Protein AF-A0A381VLY5-F1 (afdb_monomer)

Structure (mmCIF, N/CA/C/O backbone):
data_AF-A0A381VLY5-F1
#
_entry.id   AF-A0A381VLY5-F1
#
loop_
_atom_site.group_PDB
_atom_site.id
_atom_site.type_symbol
_atom_site.label_atom_id
_atom_site.label_alt_id
_atom_site.label_comp_id
_atom_site.label_asym_id
_atom_site.label_entity_id
_atom_site.label_seq_id
_atom_site.pdbx_PDB_ins_code
_atom_site.Cartn_x
_atom_site.Cartn_y
_atom_site.Cartn_z
_atom_site.occupancy
_atom_site.B_iso_or_equiv
_atom_site.auth_seq_id
_atom_site.auth_comp_id
_atom_site.auth_asym_id
_atom_site.auth_atom_id
_atom_site.pdbx_PDB_model_num
ATOM 1 N N . MET A 1 1 ? -6.433 20.168 -4.156 1.00 49.78 1 MET A N 1
ATOM 2 C CA . MET A 1 1 ? -6.488 18.698 -4.022 1.00 49.78 1 MET A CA 1
ATOM 3 C C . MET A 1 1 ? -5.086 18.242 -3.681 1.00 49.78 1 MET A C 1
ATOM 5 O O . MET A 1 1 ? -4.163 18.742 -4.312 1.00 49.78 1 MET A O 1
ATOM 9 N N . ALA A 1 2 ? -4.929 17.403 -2.660 1.00 65.94 2 ALA A N 1
ATOM 10 C CA . ALA A 1 2 ? -3.648 16.773 -2.351 1.00 65.94 2 ALA A CA 1
ATOM 11 C C . ALA A 1 2 ? -3.183 15.966 -3.577 1.00 65.94 2 ALA A C 1
ATOM 13 O O . ALA A 1 2 ? -4.006 15.285 -4.190 1.00 65.94 2 ALA A O 1
ATOM 14 N N . GLY A 1 3 ? -1.915 16.093 -3.974 1.00 87.88 3 GLY A N 1
ATOM 15 C CA . GLY A 1 3 ? -1.361 15.316 -5.093 1.00 87.88 3 GLY A CA 1
ATOM 16 C C . GLY A 1 3 ? -1.284 13.825 -4.755 1.00 87.88 3 GLY A C 1
ATOM 17 O O . GLY A 1 3 ? -1.332 13.451 -3.576 1.00 87.88 3 GLY A O 1
ATOM 18 N N . ASP A 1 4 ? -1.108 12.962 -5.760 1.00 92.81 4 ASP A N 1
ATOM 19 C CA . ASP A 1 4 ? -1.046 11.506 -5.543 1.00 92.81 4 ASP A CA 1
ATOM 20 C C . ASP A 1 4 ? 0.037 11.129 -4.522 1.00 92.81 4 ASP A C 1
ATOM 22 O O . ASP A 1 4 ? -0.141 10.197 -3.738 1.00 92.81 4 ASP A O 1
ATOM 26 N N . ARG A 1 5 ? 1.142 11.887 -4.463 1.00 90.50 5 ARG A N 1
ATOM 27 C CA . ARG A 1 5 ? 2.199 11.672 -3.463 1.00 90.50 5 ARG A CA 1
ATOM 28 C C . ARG A 1 5 ? 1.679 11.758 -2.029 1.00 90.50 5 ARG A C 1
ATOM 30 O O . ARG A 1 5 ? 2.038 10.913 -1.215 1.00 90.50 5 ARG A O 1
ATOM 37 N N . GLU A 1 6 ? 0.865 12.757 -1.710 1.00 89.69 6 GLU A N 1
ATOM 38 C CA . GLU A 1 6 ? 0.286 12.904 -0.371 1.00 89.69 6 GLU A CA 1
ATOM 39 C C . GLU A 1 6 ? -0.756 11.817 -0.108 1.00 89.69 6 GLU A C 1
ATOM 41 O O . GLU A 1 6 ? -0.765 11.220 0.967 1.00 89.69 6 GLU A O 1
ATOM 46 N N . ALA A 1 7 ? -1.571 11.488 -1.113 1.00 90.38 7 ALA A N 1
ATOM 47 C CA . ALA A 1 7 ? -2.574 10.436 -1.007 1.00 90.38 7 ALA A CA 1
ATOM 48 C C . ALA A 1 7 ? -1.958 9.033 -0.831 1.00 90.38 7 ALA A C 1
ATOM 50 O O . ALA A 1 7 ? -2.549 8.175 -0.172 1.00 90.38 7 ALA A O 1
ATOM 51 N N . MET A 1 8 ? -0.763 8.775 -1.371 1.00 92.50 8 MET A N 1
ATOM 52 C CA . MET A 1 8 ? -0.061 7.497 -1.210 1.00 9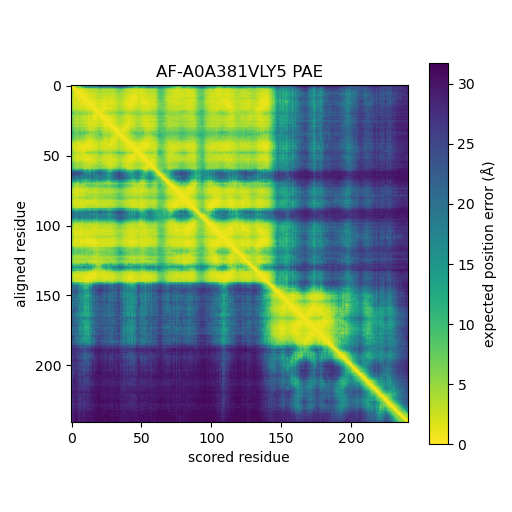2.50 8 MET A CA 1
ATOM 53 C C . MET A 1 8 ? 0.516 7.289 0.195 1.00 92.50 8 MET A C 1
ATOM 55 O O . MET A 1 8 ? 0.728 6.139 0.584 1.00 92.50 8 MET A O 1
ATOM 59 N N . ILE A 1 9 ? 0.752 8.353 0.970 1.00 91.81 9 ILE A N 1
ATOM 60 C CA . ILE A 1 9 ? 1.317 8.238 2.322 1.00 91.81 9 ILE A CA 1
ATOM 61 C C . ILE A 1 9 ? 0.385 7.406 3.209 1.00 91.81 9 ILE A C 1
ATOM 63 O O . ILE A 1 9 ? -0.832 7.599 3.242 1.00 91.81 9 ILE A O 1
ATOM 67 N N . GLY A 1 10 ? 0.974 6.468 3.948 1.00 91.31 10 GLY A N 1
ATOM 68 C CA . GLY A 1 10 ? 0.260 5.609 4.878 1.00 91.31 10 GLY A CA 1
ATOM 69 C C . GLY A 1 10 ? 0.746 4.168 4.858 1.00 91.31 10 GLY A C 1
ATOM 70 O O . GLY A 1 10 ? 1.787 3.829 4.293 1.00 91.31 10 GLY A O 1
ATOM 71 N N . THR A 1 11 ? -0.031 3.314 5.515 1.00 92.44 11 THR A N 1
ATOM 72 C CA . THR A 1 11 ? 0.211 1.874 5.540 1.00 92.44 11 THR A CA 1
ATOM 73 C C . THR A 1 11 ? -0.800 1.182 4.646 1.00 92.44 11 THR A C 1
ATOM 75 O O . THR A 1 11 ? -2.000 1.433 4.729 1.00 92.44 11 THR A O 1
ATOM 78 N N . TRP A 1 12 ? -0.309 0.264 3.831 1.00 94.31 12 TRP A N 1
ATOM 79 C CA . TRP A 1 12 ? -1.099 -0.510 2.897 1.00 94.31 12 TRP A CA 1
ATOM 80 C C . TRP A 1 12 ? -0.862 -1.992 3.142 1.00 94.31 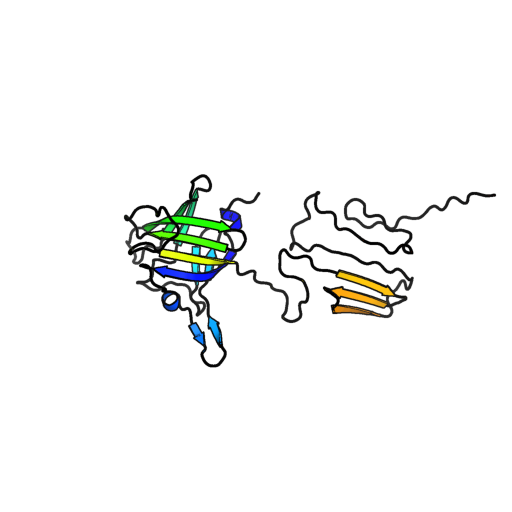12 TRP A C 1
ATOM 82 O O . TRP A 1 12 ? 0.267 -2.417 3.351 1.00 94.31 12 TRP A O 1
ATOM 92 N N . LYS A 1 13 ? -1.916 -2.793 3.120 1.00 94.06 13 LYS A N 1
ATOM 93 C CA . LYS A 1 13 ? -1.857 -4.248 3.069 1.00 94.06 13 LYS A CA 1
ATOM 94 C C . LYS A 1 13 ? -1.489 -4.627 1.645 1.00 94.06 13 LYS A C 1
ATOM 96 O O . LYS A 1 13 ? -2.187 -4.231 0.719 1.00 94.06 13 LYS A O 1
ATOM 101 N N . ILE A 1 14 ? -0.432 -5.406 1.461 1.00 94.62 14 ILE A N 1
ATOM 102 C CA . ILE A 1 14 ? -0.158 -6.010 0.157 1.00 94.62 14 ILE A CA 1
ATOM 103 C C . ILE A 1 14 ? -1.115 -7.196 0.043 1.00 94.62 14 ILE A C 1
ATOM 105 O O . ILE A 1 14 ? -0.982 -8.177 0.775 1.00 94.62 14 ILE A O 1
ATOM 109 N N . ALA A 1 15 ? -2.140 -7.046 -0.790 1.00 93.94 15 ALA A N 1
ATOM 110 C CA . ALA A 1 15 ? -3.170 -8.054 -1.005 1.00 93.94 15 ALA A CA 1
ATOM 111 C C . ALA A 1 15 ? -2.717 -9.092 -2.037 1.00 93.94 15 ALA A C 1
ATOM 113 O O . ALA A 1 15 ? -3.041 -10.268 -1.902 1.00 93.94 15 ALA A O 1
ATOM 114 N N . GLU A 1 16 ? -1.921 -8.659 -3.015 1.00 94.06 16 GLU A N 1
ATOM 115 C CA . GLU A 1 16 ? -1.388 -9.519 -4.063 1.00 94.06 16 GLU A CA 1
ATOM 116 C C . GLU A 1 16 ? 0.029 -9.095 -4.443 1.00 94.06 16 GLU A C 1
ATOM 118 O O . GLU A 1 16 ? 0.344 -7.902 -4.529 1.00 94.06 16 GLU A O 1
ATOM 123 N N . PHE A 1 17 ? 0.878 -10.088 -4.687 1.00 92.44 17 PHE A N 1
ATOM 124 C CA . PHE A 1 17 ? 2.219 -9.891 -5.206 1.00 92.44 17 PHE A CA 1
ATOM 125 C C . PHE A 1 17 ? 2.540 -10.989 -6.213 1.00 92.44 17 PHE A C 1
ATOM 127 O O . PHE A 1 17 ? 2.610 -12.168 -5.853 1.00 92.44 17 PHE A O 1
ATOM 134 N N . GLN A 1 18 ? 2.755 -10.583 -7.460 1.00 91.19 18 GLN A N 1
ATOM 135 C CA . GLN A 1 18 ? 3.184 -11.456 -8.540 1.00 91.19 18 GLN A CA 1
ATOM 136 C C . GLN A 1 18 ? 4.590 -11.080 -9.000 1.00 91.19 18 GLN A C 1
ATOM 138 O O . GLN A 1 18 ? 4.914 -9.902 -9.149 1.00 91.19 18 GLN A O 1
ATOM 143 N N . ASP A 1 19 ? 5.398 -12.096 -9.263 1.00 85.94 19 ASP A N 1
ATOM 144 C CA . ASP A 1 19 ? 6.720 -11.976 -9.874 1.00 85.94 19 ASP A CA 1
ATOM 145 C C . ASP A 1 19 ? 6.866 -13.108 -10.888 1.00 85.94 19 ASP A C 1
ATOM 147 O O . ASP A 1 19 ? 6.628 -14.278 -10.553 1.00 85.94 19 ASP A O 1
ATOM 151 N N . ASP A 1 20 ? 7.222 -12.744 -12.122 1.00 83.12 20 ASP A N 1
ATOM 152 C CA . ASP A 1 20 ? 7.304 -13.666 -13.258 1.00 83.12 20 ASP A CA 1
ATOM 153 C C . ASP A 1 20 ? 5.972 -14.421 -13.489 1.00 83.12 20 ASP A C 1
ATOM 155 O O . ASP A 1 20 ? 5.914 -15.646 -13.605 1.00 83.12 20 ASP A O 1
ATOM 159 N N . GLY A 1 21 ? 4.853 -13.686 -13.449 1.00 83.88 21 GLY A N 1
ATOM 160 C CA . GLY A 1 21 ? 3.496 -14.209 -13.653 1.00 83.88 21 GLY A CA 1
ATOM 161 C C . GLY A 1 21 ? 3.002 -15.167 -12.563 1.00 83.88 21 GLY A C 1
ATOM 162 O O . GLY A 1 21 ? 1.970 -15.814 -12.733 1.00 83.88 21 GLY A O 1
ATOM 163 N N . ARG A 1 22 ? 3.736 -15.313 -11.453 1.00 87.94 22 ARG A N 1
ATOM 164 C CA . ARG A 1 22 ? 3.416 -16.259 -10.373 1.00 87.94 22 ARG A CA 1
ATOM 165 C C . ARG A 1 22 ? 3.149 -15.524 -9.075 1.00 87.94 22 ARG A C 1
ATOM 167 O O . ARG A 1 22 ? 3.905 -14.626 -8.716 1.00 87.94 22 ARG A O 1
ATOM 174 N N . ASP A 1 23 ? 2.152 -15.982 -8.321 1.00 90.88 23 ASP A N 1
ATOM 175 C CA . ASP A 1 23 ? 1.945 -15.542 -6.939 1.00 90.88 23 ASP A CA 1
ATOM 176 C C . ASP A 1 23 ? 3.205 -15.819 -6.104 1.00 90.88 23 ASP A C 1
ATOM 178 O O . ASP A 1 23 ? 3.706 -16.949 -6.031 1.00 90.88 23 ASP A O 1
ATOM 182 N N . ARG A 1 24 ? 3.723 -14.763 -5.472 1.00 90.88 24 ARG A N 1
ATOM 183 C CA . ARG A 1 24 ? 4.879 -14.798 -4.574 1.00 90.88 24 ARG A CA 1
ATOM 184 C C . ARG A 1 24 ? 4.579 -14.203 -3.201 1.00 90.88 24 ARG A C 1
ATOM 186 O O . ARG A 1 24 ? 5.517 -13.834 -2.490 1.00 90.88 24 ARG A O 1
ATOM 193 N N . MET A 1 25 ? 3.321 -14.155 -2.767 1.00 90.81 25 MET A N 1
ATOM 194 C CA . MET A 1 25 ? 2.935 -13.591 -1.466 1.00 90.81 25 MET A CA 1
ATOM 195 C C . MET A 1 25 ? 3.695 -14.224 -0.291 1.00 90.81 25 MET A C 1
ATOM 197 O O . MET A 1 25 ? 4.094 -13.545 0.662 1.00 90.81 25 MET A O 1
ATOM 201 N N . SER A 1 26 ? 3.986 -15.524 -0.378 1.00 88.56 26 SER A N 1
ATOM 202 C CA . SER A 1 26 ? 4.771 -16.250 0.626 1.00 88.56 26 SER A CA 1
ATOM 203 C C . SER A 1 26 ? 6.207 -15.726 0.790 1.00 88.56 26 SER A C 1
ATOM 205 O O . SER A 1 26 ? 6.747 -15.792 1.898 1.00 88.56 26 SER A O 1
ATOM 207 N N . ARG A 1 27 ? 6.822 -15.140 -0.253 1.00 85.62 27 ARG A N 1
ATOM 208 C CA . ARG A 1 27 ? 8.161 -14.521 -0.162 1.00 85.62 27 ARG A CA 1
ATOM 209 C C . ARG A 1 27 ? 8.152 -13.334 0.796 1.00 85.62 27 ARG A C 1
ATOM 211 O O . ARG A 1 27 ? 9.015 -13.240 1.670 1.00 85.62 27 ARG A O 1
ATOM 218 N N . LEU A 1 28 ? 7.095 -12.528 0.723 1.00 86.31 28 LEU A N 1
ATOM 219 C CA . LEU A 1 28 ? 6.847 -11.397 1.618 1.00 86.31 28 LEU A CA 1
ATOM 220 C C . LEU A 1 28 ? 6.353 -11.835 3.010 1.00 86.31 28 LEU A C 1
ATOM 222 O O . LEU A 1 28 ? 6.036 -11.017 3.867 1.00 86.31 28 LEU A O 1
ATOM 226 N N . GLY A 1 29 ? 6.322 -13.138 3.291 1.00 87.56 29 GLY A N 1
ATOM 227 C CA . GLY A 1 29 ? 5.950 -13.661 4.599 1.00 87.56 29 GLY A CA 1
ATOM 228 C C . GLY A 1 29 ? 4.446 -13.708 4.843 1.00 87.56 29 GLY A C 1
ATOM 229 O O . GLY A 1 29 ? 4.054 -13.803 6.004 1.00 87.56 29 GLY A O 1
ATOM 230 N N . PHE A 1 30 ? 3.616 -13.679 3.793 1.00 91.56 30 PHE A N 1
ATOM 231 C CA . PHE A 1 30 ? 2.201 -14.014 3.937 1.00 91.56 30 PHE A CA 1
ATOM 232 C C . PHE A 1 30 ? 2.042 -15.423 4.513 1.00 91.56 30 PHE A C 1
ATOM 234 O O . PHE A 1 30 ? 2.660 -16.379 4.029 1.00 91.56 30 PHE A O 1
ATOM 241 N N . ARG A 1 31 ? 1.220 -15.554 5.555 1.00 89.69 31 ARG A N 1
ATOM 242 C CA . ARG A 1 31 ? 0.888 -16.839 6.180 1.00 89.69 31 ARG A CA 1
ATOM 243 C C . ARG A 1 31 ? -0.560 -16.839 6.641 1.00 89.69 31 ARG A C 1
ATOM 245 O O . ARG A 1 31 ? -1.031 -15.844 7.181 1.00 89.69 31 ARG A O 1
ATOM 252 N N . LYS A 1 32 ? -1.218 -17.987 6.502 1.00 90.25 32 LYS A N 1
ATOM 253 C CA . LYS A 1 32 ? -2.527 -18.271 7.090 1.00 90.25 32 LYS A CA 1
ATOM 254 C C . LYS A 1 32 ? -2.374 -19.387 8.110 1.00 90.25 32 LYS A C 1
ATOM 256 O O . LYS A 1 32 ? -1.930 -20.485 7.770 1.00 90.25 32 LYS A O 1
ATOM 261 N N . ASP A 1 33 ? -2.694 -19.098 9.362 1.00 87.62 33 ASP A N 1
ATOM 262 C CA . ASP A 1 33 ? -2.684 -20.097 10.419 1.00 87.62 33 ASP A CA 1
ATOM 263 C C . ASP A 1 33 ? -3.820 -21.102 10.186 1.00 87.62 33 ASP A C 1
ATOM 265 O O . ASP A 1 33 ? -4.990 -20.736 10.085 1.00 87.62 33 ASP A O 1
ATOM 269 N N . LYS A 1 34 ? -3.473 -22.388 10.081 1.00 88.69 34 LYS A N 1
ATOM 270 C CA . LYS A 1 34 ? -4.433 -23.445 9.726 1.00 88.69 34 LYS A CA 1
ATOM 271 C C . LYS A 1 34 ? -5.464 -23.727 10.820 1.00 88.69 34 LYS A C 1
ATOM 273 O O . LYS A 1 34 ? -6.516 -24.270 10.508 1.00 88.69 34 LYS A O 1
ATOM 278 N N . LYS A 1 35 ? -5.157 -23.420 12.085 1.00 86.94 35 LYS A N 1
ATOM 279 C CA . LYS A 1 35 ? -6.021 -23.740 13.232 1.00 86.94 35 LYS A CA 1
ATOM 280 C C . LYS A 1 35 ? -6.988 -22.604 13.543 1.00 86.94 35 LYS A C 1
ATOM 282 O O . LYS A 1 35 ? -8.149 -22.843 13.834 1.00 86.94 35 LYS A O 1
ATOM 287 N N . THR A 1 36 ? -6.491 -21.376 13.496 1.00 89.19 36 THR A N 1
ATOM 288 C CA . THR A 1 36 ? -7.225 -20.162 13.875 1.00 89.19 36 THR A CA 1
ATOM 289 C C . THR A 1 36 ? -7.797 -19.419 12.673 1.00 89.19 36 THR A C 1
ATOM 291 O O . THR A 1 36 ? -8.612 -18.520 12.845 1.00 89.19 36 THR A O 1
ATOM 294 N N . GLY A 1 37 ? -7.339 -19.735 11.457 1.00 87.69 37 GLY A N 1
ATOM 295 C CA . GLY A 1 37 ? -7.674 -18.990 10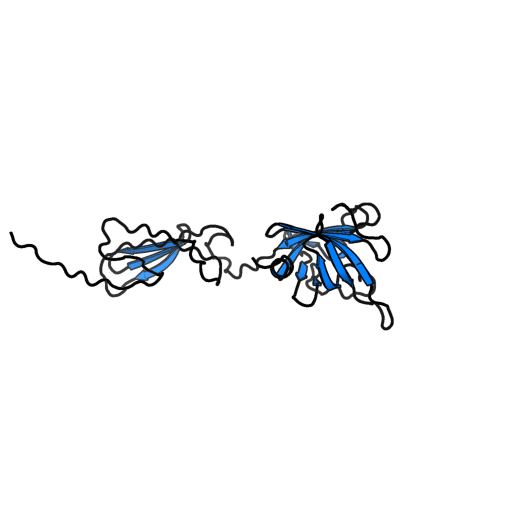.245 1.00 87.69 37 GLY A CA 1
ATOM 296 C C . GLY A 1 37 ? -7.036 -17.601 10.177 1.00 87.69 37 GLY A C 1
ATOM 297 O O . GLY A 1 37 ? -7.251 -16.893 9.196 1.00 87.69 37 GLY A O 1
ATOM 298 N N . LYS A 1 38 ? -6.248 -17.204 11.187 1.00 84.94 38 LYS A N 1
ATOM 299 C CA . LYS A 1 38 ? -5.638 -15.877 11.274 1.00 84.94 38 LYS A CA 1
ATOM 300 C C . LYS A 1 38 ? -4.604 -15.688 10.170 1.00 84.94 38 LYS A C 1
ATOM 302 O O . LYS A 1 38 ? -3.706 -16.511 9.994 1.00 84.94 38 LYS A O 1
ATOM 307 N N . GLU A 1 39 ? -4.710 -14.572 9.463 1.00 88.50 39 GLU A N 1
ATOM 308 C CA . GLU A 1 39 ? -3.807 -14.217 8.374 1.00 88.50 39 GLU A CA 1
ATOM 309 C C . GLU A 1 39 ? -2.802 -13.148 8.813 1.00 88.50 39 GLU A C 1
ATOM 311 O O . GLU A 1 39 ? -3.130 -12.170 9.488 1.00 88.50 39 GLU A O 1
ATOM 316 N N . SER A 1 40 ? -1.554 -13.356 8.412 1.00 89.00 40 SER A N 1
ATOM 317 C CA . SER A 1 40 ? -0.425 -12.455 8.598 1.00 89.00 40 SER A CA 1
ATOM 318 C C . SER A 1 40 ? -0.064 -11.873 7.242 1.00 89.00 40 SER A C 1
ATOM 320 O O . SER A 1 40 ? 0.566 -12.549 6.430 1.00 89.00 40 SER A O 1
ATOM 322 N N . PHE A 1 41 ? -0.476 -10.632 6.988 1.00 91.38 41 PHE A N 1
ATOM 323 C CA . PHE A 1 41 ? -0.246 -9.962 5.710 1.00 91.38 41 PHE A CA 1
ATOM 324 C C . PHE A 1 41 ? 1.020 -9.106 5.714 1.00 91.38 41 PHE A C 1
ATOM 326 O O . PHE A 1 41 ? 1.259 -8.384 6.689 1.00 91.38 41 PHE A O 1
ATOM 333 N N . PRO A 1 42 ? 1.795 -9.119 4.617 1.00 92.44 42 PRO A N 1
ATOM 334 C CA . PRO A 1 42 ? 2.802 -8.102 4.384 1.00 92.44 42 PRO A CA 1
ATOM 335 C C . PRO A 1 42 ? 2.160 -6.730 4.154 1.00 92.44 42 PRO A C 1
ATOM 337 O O . PRO A 1 42 ? 1.010 -6.615 3.720 1.00 92.44 42 PRO A O 1
ATOM 340 N N . LYS A 1 43 ? 2.911 -5.675 4.462 1.00 93.06 43 LYS A N 1
ATOM 341 C CA . LYS A 1 43 ? 2.460 -4.288 4.374 1.00 93.06 43 LYS A CA 1
ATOM 342 C C . LYS A 1 43 ? 3.468 -3.437 3.620 1.00 93.06 43 LYS A C 1
ATOM 344 O O . LYS A 1 43 ? 4.663 -3.564 3.856 1.00 93.06 43 LYS A O 1
ATOM 349 N N . LEU A 1 44 ? 2.978 -2.531 2.787 1.00 92.62 44 LEU A N 1
ATOM 350 C CA . LEU A 1 44 ? 3.744 -1.453 2.180 1.00 92.62 44 LEU A CA 1
ATOM 351 C C . LEU A 1 44 ? 3.545 -0.187 3.022 1.00 92.62 44 LEU A C 1
ATOM 353 O O . LEU A 1 44 ? 2.420 0.268 3.217 1.00 92.62 44 LEU A O 1
ATOM 357 N N . ILE A 1 45 ? 4.626 0.371 3.549 1.00 90.88 45 ILE A N 1
ATOM 358 C CA . ILE A 1 45 ? 4.631 1.627 4.296 1.00 90.88 45 ILE A CA 1
ATOM 359 C C . ILE A 1 45 ? 5.226 2.692 3.394 1.00 90.88 45 ILE A C 1
ATOM 361 O O . ILE A 1 45 ? 6.387 2.594 3.010 1.00 90.88 45 ILE A O 1
ATOM 365 N N . ILE A 1 46 ? 4.435 3.713 3.087 1.00 91.12 46 ILE A N 1
ATOM 366 C CA . ILE A 1 46 ? 4.853 4.854 2.278 1.00 91.12 46 ILE A CA 1
ATOM 367 C C . ILE A 1 46 ? 4.909 6.068 3.198 1.00 91.12 46 ILE A C 1
ATOM 369 O O . ILE A 1 46 ? 3.887 6.493 3.742 1.00 91.12 46 ILE A O 1
ATOM 373 N N . SER A 1 47 ? 6.104 6.619 3.383 1.00 88.75 47 SER A N 1
ATOM 374 C CA . SER A 1 47 ? 6.324 7.886 4.075 1.00 88.75 47 SER A CA 1
ATOM 375 C C . SER A 1 47 ? 6.667 8.990 3.071 1.00 88.75 47 SER A C 1
ATOM 377 O O . SER A 1 47 ? 6.693 8.776 1.855 1.00 88.75 47 SER A O 1
ATOM 379 N N . LYS A 1 48 ? 6.921 10.206 3.570 1.00 84.75 48 LYS A N 1
ATOM 380 C CA . LYS A 1 48 ? 7.419 11.293 2.719 1.00 84.75 48 LYS A CA 1
ATOM 381 C C . LYS A 1 48 ? 8.774 10.954 2.112 1.00 84.75 48 LYS A C 1
ATOM 383 O O . LYS A 1 48 ? 9.006 11.317 0.963 1.00 84.75 48 LYS A O 1
ATOM 388 N N . ASP A 1 49 ? 9.607 10.223 2.839 1.00 78.62 49 ASP A N 1
ATOM 389 C CA . ASP A 1 49 ? 11.003 10.023 2.468 1.00 78.62 49 ASP A CA 1
ATOM 390 C C . ASP A 1 49 ? 11.258 8.636 1.879 1.00 78.62 49 ASP A C 1
ATOM 392 O O . ASP A 1 49 ? 12.093 8.517 0.993 1.00 78.62 49 ASP A O 1
ATOM 396 N N . GLU A 1 50 ? 10.504 7.612 2.291 1.00 84.25 50 GLU A N 1
ATOM 397 C CA . GLU A 1 50 ? 10.849 6.204 2.073 1.00 84.25 50 GLU A CA 1
ATOM 398 C C . GLU A 1 50 ? 9.624 5.328 1.761 1.00 84.25 50 GLU A C 1
ATOM 400 O O . GLU A 1 50 ? 8.506 5.607 2.202 1.00 84.25 50 GLU A O 1
ATOM 405 N N . ILE A 1 51 ? 9.844 4.224 1.039 1.00 87.88 51 ILE A N 1
ATOM 406 C CA . ILE A 1 51 ? 8.870 3.146 0.857 1.00 87.88 51 ILE A CA 1
ATOM 407 C C . ILE A 1 51 ? 9.453 1.831 1.383 1.00 87.88 51 ILE A C 1
ATOM 409 O O . ILE A 1 51 ? 10.410 1.287 0.835 1.00 87.88 51 ILE A O 1
ATOM 413 N N . GLN A 1 52 ? 8.836 1.269 2.417 1.00 85.94 52 GLN A N 1
ATOM 414 C CA . GLN A 1 52 ? 9.275 0.027 3.053 1.00 85.94 52 GLN A CA 1
ATOM 415 C C . GLN A 1 52 ? 8.242 -1.078 2.887 1.00 85.94 52 GLN A C 1
ATOM 417 O O . GLN A 1 52 ? 7.043 -0.826 2.961 1.00 85.94 52 GLN A O 1
ATOM 422 N N . VAL A 1 53 ? 8.704 -2.323 2.789 1.00 87.50 53 VAL A N 1
ATOM 423 C CA . VAL A 1 53 ? 7.844 -3.490 2.992 1.00 87.50 53 VAL A CA 1
ATOM 424 C C . VAL A 1 53 ? 8.111 -4.101 4.364 1.00 87.50 53 VAL A C 1
ATOM 426 O O . VAL A 1 53 ? 9.242 -4.451 4.711 1.00 87.50 53 VAL A O 1
ATOM 429 N N . LEU A 1 54 ? 7.047 -4.226 5.155 1.00 88.31 54 LEU A N 1
ATOM 430 C CA . LEU A 1 54 ? 6.999 -5.101 6.317 1.00 88.31 54 LEU A CA 1
ATOM 431 C C . LEU A 1 54 ? 6.463 -6.456 5.888 1.00 88.31 54 LEU A C 1
ATOM 433 O O . LEU A 1 54 ? 5.443 -6.552 5.208 1.00 88.31 54 LEU A O 1
ATOM 437 N N . ARG A 1 55 ? 7.118 -7.516 6.333 1.00 87.44 55 ARG A N 1
ATOM 438 C CA . ARG A 1 55 ? 6.642 -8.876 6.114 1.00 87.44 55 ARG A CA 1
ATOM 439 C C . ARG A 1 55 ? 5.408 -9.177 6.958 1.00 87.44 55 ARG A C 1
ATOM 441 O O . ARG A 1 55 ? 5.107 -8.470 7.919 1.00 87.44 55 ARG A O 1
ATOM 448 N N . GLY A 1 56 ? 4.755 -10.304 6.675 1.00 85.50 56 GLY A N 1
ATOM 449 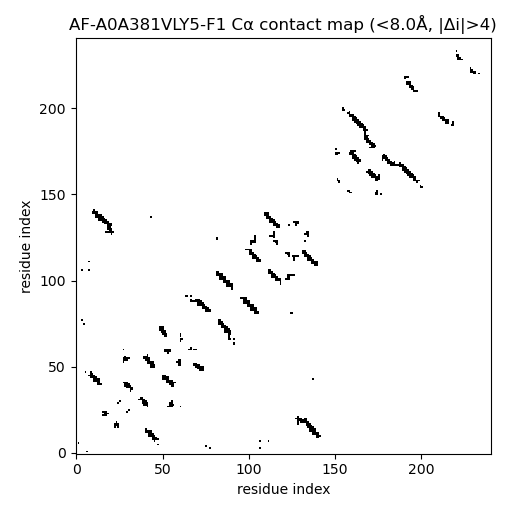C CA . GLY A 1 56 ? 3.654 -10.806 7.509 1.00 85.50 56 GLY A CA 1
ATOM 450 C C . GLY A 1 56 ? 4.025 -11.086 8.976 1.00 85.50 56 GLY A C 1
ATOM 451 O O . GLY A 1 56 ? 3.143 -11.089 9.832 1.00 85.50 56 GLY A O 1
ATOM 452 N N . ASP A 1 57 ? 5.312 -11.268 9.297 1.00 83.06 57 ASP A N 1
ATOM 453 C CA . ASP A 1 57 ? 5.812 -11.394 10.678 1.00 83.06 57 ASP A CA 1
ATOM 454 C C . ASP A 1 57 ? 6.117 -10.039 11.355 1.00 83.06 57 ASP A C 1
ATOM 456 O O . ASP A 1 57 ? 6.588 -10.006 12.492 1.00 83.06 57 ASP A O 1
ATOM 460 N N . GLY A 1 58 ? 5.855 -8.923 10.668 1.00 83.75 58 GLY A N 1
ATOM 461 C CA . GLY A 1 58 ? 6.082 -7.562 11.150 1.00 83.75 58 GLY A CA 1
ATOM 462 C C . GLY A 1 58 ? 7.527 -7.075 11.040 1.00 83.75 58 GLY A C 1
ATOM 463 O O . GLY A 1 58 ? 7.792 -5.908 11.328 1.00 83.75 58 GLY A O 1
ATOM 464 N N . LYS A 1 59 ? 8.472 -7.919 10.608 1.00 83.06 59 LYS A N 1
ATOM 465 C CA . LYS A 1 59 ? 9.861 -7.497 10.407 1.00 83.06 59 LYS A CA 1
ATOM 466 C C . LYS A 1 59 ? 9.991 -6.723 9.101 1.00 83.06 59 LYS A C 1
ATOM 468 O O . LYS A 1 59 ? 9.321 -7.025 8.114 1.00 83.06 59 LYS A O 1
ATOM 473 N N . ARG A 1 60 ? 10.888 -5.733 9.091 1.00 78.94 60 ARG A N 1
ATOM 474 C CA . ARG A 1 60 ? 11.292 -5.057 7.854 1.00 78.94 60 ARG A CA 1
ATOM 475 C C . ARG A 1 60 ? 11.943 -6.062 6.918 1.00 78.94 60 ARG A C 1
ATOM 477 O O . ARG A 1 60 ? 12.717 -6.914 7.363 1.00 78.94 60 ARG A O 1
ATOM 484 N N . GLU A 1 61 ? 11.663 -5.927 5.632 1.00 70.62 61 GLU A N 1
ATOM 485 C CA . GLU A 1 61 ? 12.375 -6.684 4.614 1.00 70.62 61 GLU A CA 1
ATOM 486 C C . GLU A 1 61 ? 13.804 -6.133 4.487 1.00 70.62 61 GLU A C 1
ATOM 488 O O . GLU A 1 61 ? 14.075 -5.209 3.730 1.00 70.62 61 GLU A O 1
ATOM 493 N N . SER A 1 62 ? 14.715 -6.653 5.316 1.00 57.38 62 SER A N 1
ATOM 494 C CA . SER A 1 62 ? 16.122 -6.228 5.399 1.00 57.38 62 SER A CA 1
ATOM 495 C C . SER A 1 62 ? 17.120 -7.323 5.007 1.00 57.38 62 SER A C 1
ATOM 497 O O . SER A 1 62 ? 18.331 -7.127 5.108 1.00 57.38 62 SER A O 1
ATOM 499 N N . LYS A 1 63 ? 16.650 -8.505 4.584 1.00 48.06 63 LYS A N 1
ATOM 500 C CA . LYS A 1 63 ? 17.553 -9.620 4.276 1.00 48.06 63 LYS A CA 1
ATOM 501 C C . LYS A 1 63 ? 18.300 -9.393 2.959 1.00 48.06 63 LYS A C 1
ATOM 503 O O . LYS A 1 63 ? 17.690 -9.194 1.908 1.00 48.06 63 LYS A O 1
ATOM 508 N N . GLN A 1 64 ? 19.626 -9.534 3.025 1.00 45.28 64 GLN A N 1
ATOM 509 C CA . GLN A 1 64 ? 20.499 -9.740 1.867 1.00 45.28 64 GLN A CA 1
ATOM 510 C C . GLN A 1 64 ? 19.902 -10.843 0.974 1.00 45.28 64 GLN A C 1
ATOM 512 O O . GLN A 1 64 ? 19.716 -11.973 1.425 1.00 45.28 64 GLN A O 1
ATOM 517 N N . GLY A 1 65 ? 19.554 -10.492 -0.269 1.00 44.09 65 GLY A N 1
ATOM 518 C CA . GLY A 1 65 ? 18.996 -11.409 -1.274 1.00 44.09 65 GLY A CA 1
ATOM 519 C C . GLY A 1 65 ? 17.532 -11.176 -1.681 1.00 44.09 65 GLY A C 1
ATOM 520 O O . GLY A 1 65 ? 17.088 -11.803 -2.636 1.00 44.09 65 GLY A O 1
ATOM 521 N N . LEU A 1 66 ? 16.790 -10.280 -1.012 1.00 50.50 66 LEU A N 1
ATOM 522 C CA . LEU A 1 66 ? 15.378 -9.956 -1.322 1.00 50.50 66 LEU A CA 1
ATOM 523 C C . LEU A 1 66 ? 15.139 -8.447 -1.561 1.00 50.50 66 LEU A C 1
ATOM 525 O O . LEU A 1 66 ? 14.019 -7.961 -1.441 1.00 50.50 66 LEU A O 1
ATOM 529 N N . SER A 1 67 ? 16.189 -7.705 -1.937 1.00 52.28 67 SER A N 1
ATOM 530 C CA . SER A 1 67 ? 16.266 -6.235 -2.107 1.00 52.28 67 SER A CA 1
ATOM 531 C C . SER A 1 67 ? 15.274 -5.586 -3.091 1.00 52.28 67 SER A C 1
ATOM 533 O O . SER A 1 67 ? 15.396 -4.403 -3.396 1.00 52.28 67 SER A O 1
ATOM 535 N N . ASN A 1 68 ? 14.315 -6.335 -3.627 1.00 57.53 68 ASN A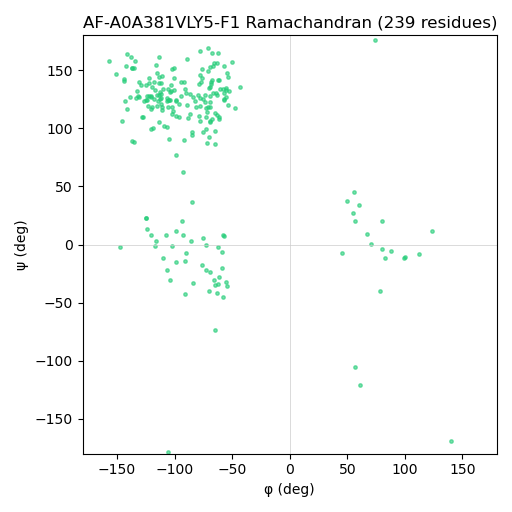 N 1
ATOM 536 C CA . ASN A 1 68 ? 13.445 -5.887 -4.711 1.00 57.53 68 ASN A CA 1
ATOM 537 C C . ASN A 1 68 ? 12.162 -5.211 -4.204 1.00 57.53 68 ASN A C 1
ATOM 539 O O . ASN A 1 68 ? 11.415 -4.679 -5.011 1.00 57.53 68 ASN A O 1
ATOM 543 N N . CYS A 1 69 ? 11.899 -5.229 -2.892 1.00 62.53 69 CYS A N 1
ATOM 544 C CA . CYS A 1 69 ? 10.641 -4.745 -2.310 1.00 62.53 69 CYS A CA 1
ATOM 545 C C . CYS A 1 69 ? 10.824 -3.650 -1.243 1.00 62.53 69 CYS A C 1
ATOM 547 O O . CYS A 1 69 ? 9.893 -3.365 -0.503 1.00 62.53 69 CYS A O 1
ATOM 549 N N . ALA A 1 70 ? 12.003 -3.038 -1.119 1.00 69.50 70 ALA A N 1
ATOM 550 C CA . ALA A 1 70 ? 12.215 -1.891 -0.235 1.00 69.50 70 ALA A CA 1
ATOM 551 C C . ALA A 1 70 ? 12.965 -0.793 -0.993 1.00 69.50 70 ALA A C 1
ATOM 553 O O . ALA A 1 70 ? 13.976 -1.061 -1.650 1.00 69.50 70 ALA A O 1
ATOM 554 N N . TRP A 1 71 ? 12.467 0.440 -0.904 1.00 81.62 71 TRP A N 1
ATOM 555 C CA . TRP A 1 71 ? 12.962 1.567 -1.682 1.00 81.62 71 TRP A CA 1
ATOM 556 C C . TRP A 1 71 ? 13.200 2.783 -0.801 1.00 81.62 71 TRP A C 1
ATOM 558 O O . TRP A 1 71 ? 12.323 3.258 -0.083 1.00 81.62 71 TRP A O 1
ATOM 568 N N . LYS A 1 72 ? 14.408 3.327 -0.912 1.00 77.19 72 LYS A N 1
ATOM 569 C CA . LYS A 1 72 ? 14.861 4.490 -0.159 1.00 77.19 72 LYS A CA 1
ATOM 570 C C . LYS A 1 72 ? 14.076 5.739 -0.515 1.00 77.19 72 LYS A C 1
ATOM 572 O O . LYS A 1 72 ? 13.897 6.578 0.346 1.00 77.19 72 LYS A O 1
ATOM 577 N N . ARG A 1 73 ? 13.667 5.885 -1.778 1.00 84.69 73 ARG A N 1
ATOM 578 C CA . ARG A 1 73 ? 12.943 7.058 -2.278 1.00 84.69 73 ARG A CA 1
ATOM 579 C C . ARG A 1 73 ? 12.140 6.725 -3.525 1.00 84.69 73 ARG A C 1
ATOM 581 O O . ARG A 1 73 ? 12.468 5.782 -4.248 1.00 84.69 73 ARG A O 1
ATOM 588 N N . CYS A 1 74 ? 11.126 7.540 -3.798 1.00 89.56 74 CYS A N 1
ATOM 589 C CA . CYS A 1 74 ? 10.370 7.468 -5.039 1.00 89.56 74 CYS A CA 1
ATOM 590 C C . CYS A 1 74 ? 10.110 8.838 -5.672 1.00 89.56 74 CYS A C 1
ATOM 592 O O . CYS A 1 74 ? 9.985 9.851 -4.971 1.00 89.56 74 CYS A O 1
ATOM 594 N N . THR A 1 75 ? 9.979 8.848 -6.996 1.00 92.25 75 THR A N 1
ATOM 595 C CA . THR A 1 75 ? 9.619 10.025 -7.796 1.00 92.25 75 THR A CA 1
ATOM 596 C C . THR A 1 75 ? 8.400 9.694 -8.647 1.00 92.25 75 THR A C 1
ATOM 598 O O . THR A 1 75 ? 8.418 8.717 -9.388 1.00 92.25 75 THR A O 1
ATOM 601 N N . LEU A 1 76 ? 7.332 10.485 -8.522 1.00 93.69 76 LEU A N 1
ATOM 602 C CA . LEU A 1 76 ? 6.082 10.283 -9.255 1.00 93.69 76 LEU A CA 1
ATOM 603 C C . LEU A 1 76 ? 6.023 11.241 -10.445 1.00 93.69 76 LEU A C 1
ATOM 605 O O . LEU A 1 76 ? 6.415 12.400 -10.335 1.00 93.69 76 LEU A O 1
ATOM 609 N N . ASN A 1 77 ? 5.469 10.760 -11.552 1.00 94.69 77 ASN A N 1
ATOM 610 C CA . ASN A 1 77 ? 5.013 11.580 -12.662 1.00 94.69 77 ASN A CA 1
ATOM 611 C C . ASN A 1 77 ? 3.504 11.355 -12.841 1.00 94.69 77 ASN A C 1
ATOM 613 O O . ASN A 1 77 ? 3.070 10.336 -13.385 1.00 94.69 77 ASN A O 1
ATOM 617 N N . GLU A 1 78 ? 2.721 12.300 -12.321 1.00 95.44 78 GLU A N 1
ATOM 618 C CA . GLU A 1 78 ? 1.252 12.281 -12.332 1.00 95.44 78 GLU A CA 1
ATOM 619 C C . GLU A 1 78 ? 0.660 12.647 -13.702 1.00 95.44 78 GLU A C 1
ATOM 621 O O . GLU A 1 78 ? -0.505 12.347 -13.954 1.00 95.44 78 GLU A O 1
ATOM 626 N N . THR A 1 79 ? 1.443 13.276 -14.587 1.00 94.44 79 THR A N 1
ATOM 627 C CA . THR A 1 79 ? 0.975 13.746 -15.903 1.00 94.44 79 THR A CA 1
ATOM 628 C C . THR A 1 79 ? 1.159 12.711 -17.012 1.00 94.44 79 THR A C 1
ATOM 630 O O . THR A 1 79 ? 0.579 12.848 -18.088 1.00 94.44 79 THR A O 1
ATOM 633 N N . ALA A 1 80 ? 1.945 11.660 -16.762 1.00 94.38 80 ALA A N 1
ATOM 634 C CA . ALA A 1 80 ? 2.096 10.544 -17.684 1.00 94.38 80 ALA A CA 1
ATOM 635 C C . ALA A 1 80 ? 0.822 9.683 -17.748 1.00 94.38 80 ALA A C 1
ATOM 637 O O . ALA A 1 80 ? 0.104 9.526 -16.760 1.00 94.38 80 ALA A O 1
ATOM 638 N N . SER A 1 81 ? 0.573 9.077 -18.911 1.00 90.19 81 SER A N 1
ATOM 639 C CA . SER A 1 81 ? -0.527 8.134 -19.120 1.00 90.19 81 SER A CA 1
ATOM 640 C C . SER A 1 81 ? 0.009 6.845 -19.751 1.00 90.19 81 SER A C 1
ATOM 642 O O . SER A 1 81 ? 0.416 6.878 -20.915 1.00 90.19 81 SER A O 1
ATOM 644 N N . PRO A 1 82 ? 0.044 5.716 -19.017 1.00 94.81 82 PRO A N 1
ATOM 645 C CA . PRO A 1 82 ? -0.278 5.554 -17.589 1.00 94.81 82 PRO A CA 1
ATOM 646 C C . PRO A 1 82 ? 0.664 6.335 -16.650 1.00 94.81 82 PRO A C 1
ATOM 648 O O . PRO A 1 82 ? 1.805 6.624 -17.012 1.00 94.81 82 PRO A O 1
ATOM 651 N N . LYS A 1 83 ? 0.198 6.649 -15.429 1.00 97.50 83 LYS A N 1
ATOM 652 C CA . LYS A 1 83 ? 1.004 7.346 -14.411 1.00 97.50 83 LYS A CA 1
ATOM 653 C C . LYS A 1 83 ? 2.232 6.513 -14.039 1.00 97.50 83 LYS A C 1
ATOM 655 O O . LYS A 1 83 ? 2.161 5.284 -13.936 1.00 97.50 83 LYS A O 1
ATOM 660 N N . THR A 1 84 ? 3.366 7.175 -13.819 1.00 96.88 84 THR A N 1
ATOM 661 C CA . THR A 1 84 ? 4.649 6.482 -13.630 1.00 96.88 84 THR A CA 1
ATOM 662 C C . THR A 1 84 ? 5.307 6.816 -12.302 1.00 96.88 84 THR A C 1
ATOM 664 O O . THR A 1 84 ? 5.273 7.964 -11.866 1.00 96.88 84 THR A O 1
ATOM 667 N N . ILE A 1 85 ? 5.959 5.833 -11.687 1.00 94.88 85 ILE A N 1
ATOM 668 C CA . ILE A 1 85 ? 6.737 6.004 -10.459 1.00 94.88 85 ILE A CA 1
ATOM 669 C C . ILE A 1 85 ? 8.127 5.403 -10.654 1.00 94.88 85 ILE A C 1
ATOM 671 O O . ILE A 1 85 ? 8.275 4.335 -11.244 1.00 94.88 85 ILE A O 1
ATOM 675 N N . ASP A 1 86 ? 9.149 6.101 -10.182 1.00 93.25 86 ASP A N 1
ATOM 676 C CA . ASP A 1 86 ? 10.520 5.605 -10.141 1.00 93.25 86 ASP A CA 1
ATOM 677 C C . ASP A 1 86 ? 10.858 5.273 -8.703 1.00 93.25 86 ASP A C 1
ATOM 679 O O . ASP A 1 86 ? 10.728 6.121 -7.822 1.00 93.25 86 ASP A O 1
ATOM 683 N N . LEU A 1 87 ? 11.262 4.031 -8.466 1.00 90.19 87 LEU A N 1
ATOM 684 C CA . LEU A 1 87 ? 11.544 3.506 -7.140 1.00 90.19 87 LEU A CA 1
ATOM 685 C C . LEU A 1 87 ? 13.047 3.269 -7.028 1.00 90.19 87 LEU A C 1
ATOM 687 O O . LEU A 1 87 ? 13.610 2.479 -7.783 1.00 90.19 87 LEU A O 1
ATOM 691 N N . VAL A 1 88 ? 13.718 3.947 -6.104 1.00 87.19 88 VAL A N 1
ATOM 692 C CA . VAL A 1 88 ? 15.165 3.793 -5.908 1.00 87.19 88 VAL A CA 1
ATOM 693 C C . VAL A 1 88 ? 15.397 2.840 -4.744 1.00 87.19 88 VAL A C 1
ATOM 695 O O . VAL A 1 88 ? 15.069 3.154 -3.601 1.00 87.19 88 VAL A O 1
ATOM 698 N N . GLY A 1 89 ? 15.907 1.650 -5.049 1.00 77.81 89 GLY A N 1
ATOM 699 C CA . GLY A 1 89 ? 16.159 0.579 -4.090 1.00 77.81 89 GLY A CA 1
ATOM 700 C C . GLY A 1 89 ? 17.425 0.783 -3.269 1.00 77.81 89 GLY A C 1
ATOM 701 O O . GLY A 1 89 ? 18.290 1.594 -3.605 1.00 77.81 89 GLY A O 1
ATOM 702 N N . PHE A 1 90 ? 17.545 -0.007 -2.206 1.00 64.56 90 PHE A N 1
ATOM 703 C CA . PHE A 1 90 ? 18.778 -0.099 -1.435 1.00 64.56 90 PHE A CA 1
ATOM 704 C C . PHE A 1 90 ? 19.868 -0.807 -2.244 1.00 64.56 90 PHE A C 1
ATOM 706 O O . PHE A 1 90 ? 19.633 -1.850 -2.860 1.00 64.56 90 PHE A O 1
ATOM 713 N N . SER A 1 91 ? 21.073 -0.244 -2.222 1.00 54.59 91 SER A N 1
ATOM 714 C CA . SER A 1 91 ? 22.286 -0.979 -2.550 1.00 54.59 91 SER A CA 1
ATOM 715 C C . SER A 1 91 ? 22.479 -2.075 -1.499 1.00 54.59 91 SER A C 1
ATOM 717 O O . SER A 1 91 ? 22.324 -1.828 -0.306 1.00 54.59 91 SER A O 1
ATOM 719 N N . GLY A 1 92 ? 22.710 -3.314 -1.935 1.00 59.69 92 GLY A N 1
ATOM 720 C CA . GLY A 1 92 ? 22.772 -4.465 -1.040 1.00 59.69 92 GLY A CA 1
ATOM 721 C C . GLY A 1 92 ? 23.954 -4.377 -0.076 1.00 59.69 92 GLY A C 1
ATOM 722 O O . GLY A 1 92 ? 23.772 -4.155 1.117 1.00 59.69 92 GLY A O 1
ATOM 723 N N . LYS A 1 93 ? 25.169 -4.603 -0.582 1.00 54.72 93 LYS A N 1
ATOM 724 C CA . LYS A 1 93 ? 26.413 -4.496 0.194 1.00 54.72 93 LYS A CA 1
ATOM 725 C C . LYS A 1 93 ? 26.977 -3.076 0.130 1.00 54.72 93 LYS A C 1
ATOM 727 O O . LYS A 1 93 ? 26.681 -2.315 -0.788 1.00 54.72 93 LYS A O 1
ATOM 732 N N . GLU A 1 94 ? 27.832 -2.739 1.091 1.00 47.72 94 GLU A N 1
ATOM 733 C CA . GLU A 1 94 ? 28.655 -1.532 1.031 1.00 47.72 94 GLU A CA 1
ATOM 734 C C . GLU A 1 94 ? 29.443 -1.516 -0.294 1.00 47.72 94 GLU A C 1
ATOM 736 O O . GLU A 1 94 ? 30.155 -2.468 -0.610 1.00 47.72 94 GLU A O 1
ATOM 741 N N . GLY A 1 95 ? 29.229 -0.478 -1.111 1.00 57.38 95 GLY A N 1
ATOM 742 C CA . GLY A 1 95 ? 29.796 -0.354 -2.460 1.00 57.38 95 GLY A CA 1
ATOM 743 C C . GLY A 1 95 ? 28.860 -0.723 -3.623 1.00 57.38 95 GLY A C 1
ATOM 744 O O . GLY A 1 95 ? 29.182 -0.401 -4.768 1.00 57.38 95 GLY A O 1
ATOM 745 N N . ASP A 1 96 ? 27.691 -1.324 -3.374 1.00 63.91 96 ASP A N 1
ATOM 746 C CA . ASP A 1 96 ? 26.688 -1.520 -4.428 1.00 63.91 96 ASP A CA 1
ATOM 747 C C . ASP A 1 96 ? 26.106 -0.164 -4.873 1.00 63.91 96 ASP A C 1
ATOM 749 O O . ASP A 1 96 ? 25.867 0.739 -4.068 1.00 63.91 96 ASP A O 1
ATOM 753 N N . LYS A 1 97 ? 25.851 -0.011 -6.176 1.00 69.38 97 LYS A N 1
ATOM 754 C CA . LYS A 1 97 ? 25.195 1.187 -6.721 1.00 69.38 97 LYS A CA 1
ATOM 755 C C . LYS A 1 97 ? 23.694 1.148 -6.431 1.00 69.38 97 LYS A C 1
ATOM 757 O O . LYS A 1 97 ? 23.078 0.083 -6.506 1.00 69.38 97 LYS A O 1
ATOM 762 N N . GLU A 1 98 ? 23.104 2.310 -6.145 1.00 77.88 98 GLU A N 1
ATOM 763 C CA . GLU A 1 98 ? 21.647 2.451 -6.061 1.00 77.88 98 GLU A CA 1
ATOM 764 C C . GLU A 1 98 ? 21.008 1.973 -7.377 1.00 77.88 98 GLU A C 1
ATOM 766 O O . GLU A 1 98 ? 21.478 2.287 -8.475 1.00 77.88 98 GLU A O 1
ATOM 771 N N . LYS A 1 99 ? 19.941 1.180 -7.262 1.00 82.62 99 LYS A N 1
ATOM 772 C CA . LYS A 1 99 ? 19.198 0.644 -8.404 1.00 82.62 99 LYS A CA 1
ATOM 773 C C . LYS A 1 99 ? 17.868 1.364 -8.528 1.00 82.62 99 LYS A C 1
ATOM 775 O O . LYS A 1 99 ? 17.085 1.373 -7.581 1.00 82.62 99 LYS A O 1
ATOM 780 N N . THR A 1 100 ? 17.592 1.916 -9.703 1.00 88.12 100 THR A N 1
ATOM 781 C CA . THR A 1 100 ? 16.278 2.485 -10.017 1.00 88.12 100 THR A CA 1
ATOM 782 C C . THR A 1 100 ? 15.421 1.435 -10.717 1.00 88.12 100 THR A C 1
ATOM 784 O O . THR A 1 100 ? 15.838 0.835 -11.712 1.00 88.12 100 THR A O 1
ATOM 787 N N . TYR A 1 101 ? 14.220 1.221 -10.194 1.00 88.69 101 TYR A N 1
ATOM 788 C CA . TYR A 1 101 ? 13.170 0.406 -10.787 1.00 88.69 101 TYR A CA 1
ATOM 789 C C . TYR A 1 101 ? 12.152 1.351 -11.421 1.00 88.69 101 TYR A C 1
ATOM 791 O O . TYR A 1 101 ? 11.555 2.188 -10.742 1.00 88.69 101 TYR A O 1
ATOM 799 N N . LEU A 1 102 ? 11.982 1.235 -12.737 1.00 92.62 102 LEU A N 1
ATOM 800 C CA . LEU A 1 102 ? 10.998 2.014 -13.479 1.00 92.62 102 LEU A CA 1
ATOM 801 C C . LEU A 1 102 ? 9.651 1.305 -13.384 1.00 92.62 102 LEU A C 1
ATOM 803 O O . LEU A 1 102 ? 9.548 0.117 -13.701 1.00 92.62 102 LEU A O 1
ATOM 807 N N . ALA A 1 103 ? 8.626 2.031 -12.955 1.00 94.06 103 ALA A N 1
ATOM 808 C CA . ALA A 1 103 ? 7.331 1.452 -12.652 1.00 94.06 103 ALA A CA 1
ATOM 809 C C . ALA A 1 103 ? 6.158 2.293 -13.165 1.00 94.06 103 ALA A C 1
ATOM 811 O O . ALA A 1 103 ? 6.276 3.486 -13.463 1.00 94.06 103 ALA A O 1
ATOM 812 N N . LEU A 1 104 ? 5.010 1.639 -13.262 1.00 96.38 104 LEU A N 1
ATOM 813 C CA . LEU A 1 104 ? 3.699 2.252 -13.390 1.00 96.38 104 LEU A CA 1
ATOM 814 C C . LEU A 1 104 ? 3.002 2.208 -12.040 1.00 96.38 104 LEU A C 1
ATOM 816 O O . LEU A 1 104 ? 3.213 1.270 -11.265 1.00 96.38 104 LEU A O 1
ATOM 820 N N . TYR A 1 105 ? 2.131 3.178 -11.785 1.00 97.25 105 TYR A N 1
ATOM 821 C CA . TYR A 1 105 ? 1.220 3.094 -10.654 1.00 97.25 105 TYR A CA 1
ATOM 822 C C . TYR A 1 105 ? -0.190 3.544 -11.016 1.00 97.25 105 TYR A C 1
ATOM 824 O O . TYR A 1 105 ? -0.400 4.361 -11.911 1.00 97.25 105 TYR A O 1
ATOM 832 N N . LYS A 1 106 ? -1.163 2.992 -10.298 1.00 96.94 106 LYS A N 1
ATOM 833 C CA . LYS A 1 106 ? -2.554 3.433 -10.311 1.00 96.94 106 LYS A CA 1
ATOM 834 C C . LYS A 1 106 ? -3.011 3.586 -8.869 1.00 96.94 106 LYS A C 1
ATOM 836 O O . LYS A 1 106 ? -2.886 2.644 -8.089 1.00 96.94 106 LYS A O 1
ATOM 841 N N . LEU A 1 107 ? -3.545 4.755 -8.542 1.00 95.12 107 LEU A N 1
ATOM 842 C CA . LEU A 1 107 ? -4.155 5.047 -7.253 1.00 95.12 107 LEU A CA 1
ATOM 843 C C . LEU A 1 107 ? -5.648 5.302 -7.465 1.00 95.12 107 LEU A C 1
ATOM 845 O O . LEU A 1 107 ? -6.018 6.159 -8.263 1.00 95.12 107 LEU A O 1
ATOM 849 N N . ASP A 1 108 ? -6.482 4.533 -6.776 1.00 92.56 108 ASP A N 1
ATOM 850 C CA . ASP A 1 108 ? -7.941 4.613 -6.833 1.00 92.56 108 ASP A CA 1
ATOM 851 C C . ASP A 1 108 ? -8.493 4.493 -5.406 1.00 92.56 108 ASP A C 1
ATOM 853 O O . ASP A 1 108 ? -8.680 3.394 -4.880 1.00 92.56 108 ASP A O 1
ATOM 857 N N . GLY A 1 109 ? -8.618 5.641 -4.730 1.00 89.69 109 GLY A N 1
ATOM 858 C CA . GLY A 1 109 ? -8.995 5.734 -3.318 1.00 89.69 109 GLY A CA 1
ATOM 859 C C . GLY A 1 109 ? -8.059 4.946 -2.393 1.00 89.69 109 GLY A C 1
ATOM 860 O O . GLY A 1 109 ? -6.920 5.349 -2.129 1.00 89.69 109 GLY A O 1
ATOM 861 N N . ASP A 1 110 ? -8.561 3.810 -1.908 1.00 91.62 110 ASP A N 1
ATOM 862 C CA . ASP A 1 110 ? -7.865 2.892 -1.002 1.00 91.62 110 ASP A CA 1
ATOM 863 C C . ASP A 1 110 ? -7.233 1.693 -1.715 1.00 91.62 110 ASP A C 1
ATOM 865 O O . ASP A 1 110 ? -6.749 0.766 -1.065 1.00 91.62 110 ASP A O 1
ATOM 869 N N . LYS A 1 111 ? -7.169 1.720 -3.049 1.00 94.50 111 LYS A N 1
ATOM 870 C CA . LYS A 1 111 ? -6.450 0.736 -3.855 1.00 94.50 111 LYS A CA 1
ATOM 871 C C . LYS A 1 111 ? -5.241 1.371 -4.531 1.00 94.50 111 LYS A C 1
ATOM 873 O O . LYS A 1 111 ? -5.361 2.347 -5.269 1.00 94.50 111 LYS A O 1
ATOM 878 N N . LEU A 1 112 ? -4.077 0.770 -4.322 1.00 96.88 112 LEU A N 1
ATOM 879 C CA . LEU A 1 112 ? -2.825 1.146 -4.967 1.00 96.88 112 LEU A CA 1
A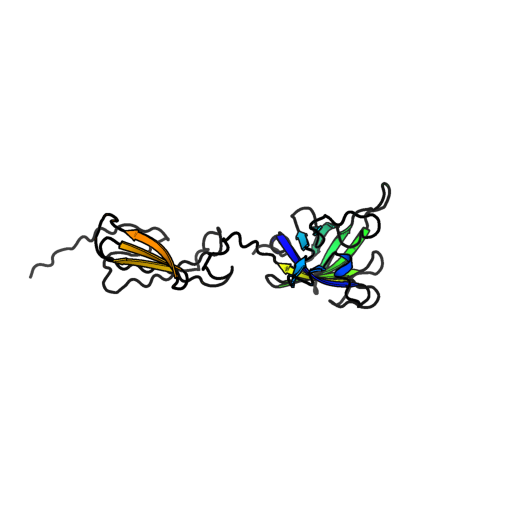TOM 880 C C . LEU A 1 112 ? -2.292 -0.049 -5.757 1.00 96.88 112 LEU A C 1
ATOM 882 O O . LEU A 1 112 ? -2.129 -1.139 -5.218 1.00 96.88 112 LEU A O 1
ATOM 886 N N . VAL A 1 113 ? -2.006 0.154 -7.036 1.00 96.69 113 VAL A N 1
ATOM 887 C CA . VAL A 1 113 ? -1.363 -0.840 -7.898 1.00 96.69 113 VAL A CA 1
ATOM 888 C C . VAL A 1 113 ? -0.012 -0.294 -8.317 1.00 96.69 113 VAL A C 1
ATOM 890 O O . VAL A 1 113 ? 0.05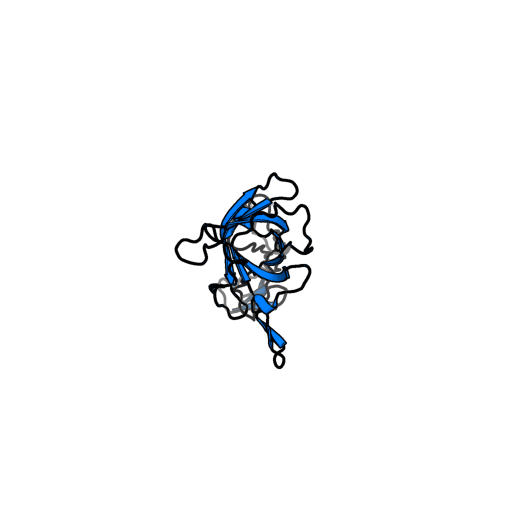6 0.826 -8.817 1.00 96.69 113 VAL A O 1
ATOM 893 N N . ILE A 1 114 ? 1.049 -1.075 -8.137 1.00 95.19 114 ILE A N 1
ATOM 894 C CA . ILE A 1 114 ? 2.397 -0.757 -8.609 1.00 95.19 114 ILE A CA 1
ATOM 895 C C . ILE A 1 114 ? 2.865 -1.912 -9.486 1.00 95.19 114 ILE A C 1
ATOM 897 O O . ILE A 1 114 ? 2.834 -3.066 -9.067 1.00 95.19 114 ILE A O 1
ATOM 901 N N . CYS A 1 115 ? 3.315 -1.599 -10.696 1.00 94.25 115 CYS A N 1
ATOM 902 C CA . CYS A 1 115 ? 3.897 -2.572 -11.610 1.00 94.25 115 CYS A CA 1
ATOM 903 C C . CYS A 1 115 ? 5.300 -2.115 -11.990 1.00 94.25 115 CYS A C 1
ATOM 905 O O . CYS A 1 115 ? 5.448 -1.029 -12.545 1.00 94.25 115 CYS A O 1
ATOM 907 N N . TYR A 1 116 ? 6.328 -2.904 -11.693 1.00 91.12 116 TYR A N 1
ATOM 908 C CA . TYR A 1 116 ? 7.726 -2.517 -11.889 1.00 91.12 116 TYR A CA 1
ATOM 909 C C . TYR A 1 116 ? 8.550 -3.624 -12.541 1.00 91.12 116 TYR A C 1
ATOM 911 O O . TYR A 1 116 ? 8.199 -4.801 -12.508 1.00 91.12 116 TYR A O 1
ATOM 919 N N . ARG A 1 117 ? 9.665 -3.233 -13.156 1.00 84.75 117 ARG A N 1
ATOM 920 C CA . ARG A 1 117 ? 10.627 -4.143 -13.786 1.00 84.75 117 ARG A CA 1
ATOM 921 C C . ARG A 1 117 ? 11.976 -4.078 -13.101 1.00 84.75 117 ARG A C 1
ATOM 923 O O . ARG A 1 117 ? 12.337 -3.046 -12.537 1.00 84.75 117 ARG A O 1
ATOM 930 N N . GLU A 1 118 ? 12.735 -5.164 -13.209 1.00 78.19 118 GLU A N 1
ATOM 931 C CA . GLU A 1 118 ? 14.146 -5.162 -12.834 1.00 78.19 118 GLU A CA 1
ATOM 932 C C . GLU A 1 118 ? 14.915 -4.057 -13.573 1.00 78.19 118 GLU A C 1
ATOM 934 O O . GLU A 1 118 ? 14.613 -3.696 -14.718 1.00 78.19 118 GLU A O 1
ATOM 939 N N . THR A 1 119 ? 15.929 -3.508 -12.907 1.00 77.50 119 THR A N 1
ATOM 940 C CA . THR A 1 119 ? 16.756 -2.427 -13.445 1.00 77.50 119 THR A CA 1
ATOM 941 C C . THR A 1 119 ? 17.314 -2.783 -14.826 1.00 77.50 119 THR A C 1
ATOM 943 O O . THR A 1 119 ? 17.854 -3.865 -15.037 1.00 77.50 119 THR A O 1
ATOM 946 N N . GLY A 1 120 ? 17.193 -1.853 -15.776 1.00 80.19 120 GLY A N 1
ATOM 947 C CA . GLY A 1 120 ? 17.684 -2.019 -17.148 1.00 80.19 120 GLY A CA 1
ATOM 948 C C . GLY A 1 120 ? 16.698 -2.670 -18.125 1.00 80.19 120 GLY A C 1
ATOM 949 O O . GLY A 1 120 ? 16.977 -2.701 -19.318 1.00 80.19 120 GLY A O 1
ATOM 950 N N . LYS A 1 121 ? 15.524 -3.136 -17.674 1.00 82.81 121 LYS A N 1
ATOM 951 C CA . LYS A 1 121 ? 14.489 -3.732 -18.549 1.00 82.81 121 LYS A CA 1
ATOM 952 C C . LYS A 1 121 ? 13.435 -2.735 -19.055 1.00 82.81 121 LYS A C 1
ATOM 954 O O . LYS A 1 121 ? 12.449 -3.144 -19.669 1.00 82.81 121 LYS A O 1
ATOM 959 N N . GLY A 1 122 ? 13.644 -1.440 -18.816 1.00 87.94 122 GLY A N 1
ATOM 960 C CA . GLY A 1 122 ? 12.718 -0.373 -19.201 1.00 87.94 122 GLY A CA 1
ATOM 961 C C . GLY A 1 122 ? 11.463 -0.303 -18.325 1.00 87.94 122 GLY A C 1
ATOM 962 O O . GLY A 1 122 ? 11.260 -1.121 -17.428 1.00 87.94 122 GLY A O 1
ATOM 963 N N . ARG A 1 123 ? 10.626 0.709 -18.575 1.00 91.69 123 ARG A N 1
ATOM 964 C CA . ARG A 1 123 ? 9.361 0.907 -17.856 1.00 91.69 123 ARG A CA 1
ATOM 965 C C . ARG A 1 123 ? 8.279 -0.037 -18.409 1.00 91.69 123 ARG A C 1
ATOM 967 O O . ARG A 1 123 ? 8.185 -0.165 -19.630 1.00 91.69 123 ARG A O 1
ATOM 974 N N . PRO A 1 124 ? 7.451 -0.670 -17.558 1.00 91.81 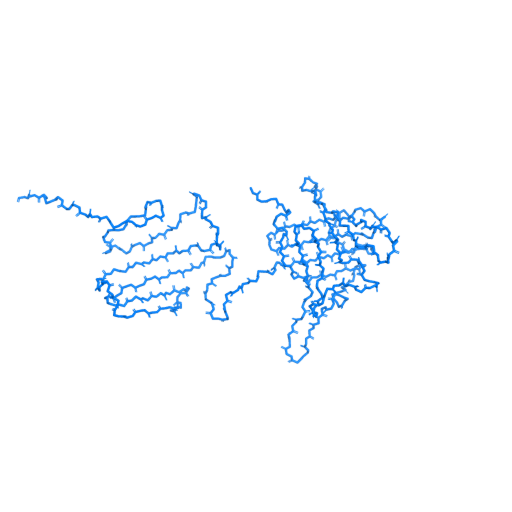124 PRO A N 1
ATOM 975 C CA . PRO A 1 124 ? 6.254 -1.377 -18.012 1.00 91.81 124 PRO A CA 1
ATOM 976 C C . PRO A 1 124 ? 5.305 -0.461 -18.792 1.00 91.81 124 PRO A C 1
ATOM 978 O O . PRO A 1 124 ? 5.271 0.747 -18.560 1.00 91.81 124 PRO A O 1
ATOM 981 N N . THR A 1 125 ? 4.506 -1.042 -19.686 1.00 91.94 125 THR A N 1
ATOM 982 C CA . THR A 1 125 ? 3.467 -0.329 -20.456 1.00 91.94 125 THR A CA 1
ATOM 983 C C . THR A 1 125 ? 2.046 -0.708 -20.033 1.00 91.94 125 THR A C 1
ATOM 985 O O . THR A 1 125 ? 1.096 -0.023 -20.406 1.00 91.94 125 THR A O 1
ATOM 988 N N . LYS A 1 126 ? 1.895 -1.773 -19.234 1.00 91.69 126 LYS A N 1
ATOM 989 C CA . LYS A 1 126 ? 0.627 -2.299 -18.712 1.00 91.69 126 LYS A CA 1
ATOM 990 C C . LYS A 1 126 ? 0.794 -2.767 -17.262 1.00 91.69 126 LYS A C 1
ATOM 992 O O . LYS A 1 126 ? 1.916 -2.943 -16.793 1.00 91.69 126 LYS A O 1
ATOM 997 N N . PHE A 1 127 ? -0.323 -2.959 -16.564 1.00 91.25 127 PHE A N 1
ATOM 998 C CA . PHE A 1 127 ? -0.374 -3.459 -15.185 1.00 91.25 127 PHE A CA 1
ATOM 999 C C . PHE A 1 127 ? -0.540 -4.984 -15.155 1.00 91.25 127 PHE A C 1
ATOM 1001 O O . PHE A 1 127 ? -1.556 -5.491 -14.688 1.00 91.25 127 PHE A O 1
ATOM 1008 N N . GLU A 1 128 ? 0.437 -5.710 -15.691 1.00 88.88 128 GLU A N 1
ATOM 1009 C CA . GLU A 1 128 ? 0.403 -7.170 -15.835 1.00 88.88 128 GLU A CA 1
ATOM 1010 C C . GLU A 1 128 ? 1.769 -7.757 -15.452 1.00 88.88 128 GLU A C 1
ATOM 1012 O O . GLU A 1 128 ? 2.790 -7.082 -15.569 1.00 88.88 128 GLU A O 1
ATOM 1017 N N . SER A 1 129 ? 1.799 -9.003 -14.973 1.00 81.19 129 SER A N 1
ATOM 1018 C CA . SER A 1 129 ? 3.045 -9.723 -14.683 1.00 81.19 129 SER A CA 1
ATOM 1019 C C . SER A 1 129 ? 3.338 -10.731 -15.803 1.00 81.19 129 SER A C 1
ATOM 1021 O O . SER A 1 129 ? 2.601 -11.701 -15.956 1.00 81.19 129 SER A O 1
ATOM 1023 N N . ASP A 1 130 ? 4.396 -10.512 -16.595 1.00 73.31 130 ASP A N 1
ATOM 1024 C CA . ASP A 1 130 ? 4.771 -11.349 -17.750 1.00 73.31 130 ASP A CA 1
ATOM 1025 C C . ASP A 1 130 ? 6.285 -11.666 -17.798 1.00 73.31 130 ASP A C 1
ATOM 1027 O O . ASP A 1 130 ? 7.089 -10.957 -18.403 1.00 73.31 130 ASP A O 1
ATOM 1031 N N . GLY A 1 131 ? 6.761 -12.739 -17.160 1.00 67.62 131 GLY A N 1
ATOM 1032 C CA . GLY A 1 131 ? 8.175 -13.139 -17.316 1.00 67.62 131 GLY A CA 1
ATOM 1033 C C . GLY A 1 131 ? 9.184 -12.317 -16.491 1.00 67.62 131 GLY A C 1
ATOM 1034 O O . GLY A 1 131 ? 10.170 -12.824 -15.961 1.00 67.62 131 GLY A O 1
ATOM 1035 N N . HIS A 1 132 ? 8.959 -11.001 -16.424 1.00 71.81 132 HIS A N 1
ATOM 1036 C CA . HIS A 1 132 ? 9.923 -9.989 -15.979 1.00 71.81 132 HIS A CA 1
ATOM 1037 C C . HIS A 1 132 ? 9.275 -8.787 -15.275 1.00 71.81 132 HIS A C 1
ATOM 1039 O O . HIS A 1 132 ? 9.979 -7.862 -14.859 1.00 71.81 132 HIS A O 1
ATOM 1045 N N . MET A 1 133 ? 7.943 -8.751 -15.185 1.00 82.31 133 MET A N 1
ATOM 1046 C CA . MET A 1 133 ? 7.199 -7.692 -14.503 1.00 82.31 133 MET A CA 1
ATOM 1047 C C . MET A 1 133 ? 6.758 -8.159 -13.118 1.00 82.31 133 MET A C 1
ATOM 1049 O O . MET A 1 133 ? 6.210 -9.247 -12.954 1.00 82.31 133 MET A O 1
ATOM 1053 N N . ASN A 1 134 ? 6.988 -7.310 -12.125 1.00 86.56 134 ASN A N 1
ATOM 1054 C CA . ASN A 1 134 ? 6.509 -7.488 -10.766 1.00 86.56 134 ASN A CA 1
ATOM 1055 C C . ASN A 1 134 ? 5.243 -6.653 -10.593 1.00 86.56 134 ASN A C 1
ATOM 1057 O O . ASN A 1 134 ? 5.281 -5.439 -10.802 1.00 86.56 134 ASN A O 1
ATOM 1061 N N . LEU A 1 135 ? 4.145 -7.288 -10.190 1.00 91.50 135 LEU A N 1
ATOM 1062 C CA . LEU A 1 135 ? 2.867 -6.631 -9.931 1.00 91.50 135 LEU A CA 1
ATOM 1063 C C . LEU A 1 135 ? 2.559 -6.688 -8.437 1.00 91.50 135 LEU A C 1
ATOM 1065 O O . LEU A 1 135 ? 2.600 -7.750 -7.820 1.00 91.50 135 LEU A O 1
ATOM 1069 N N . MET A 1 136 ? 2.228 -5.540 -7.858 1.00 93.56 136 MET A N 1
ATOM 1070 C CA . MET A 1 136 ? 1.850 -5.404 -6.460 1.00 93.56 136 MET A CA 1
ATOM 1071 C C . MET A 1 136 ? 0.504 -4.693 -6.364 1.00 93.56 136 MET A C 1
ATOM 1073 O O . MET A 1 136 ? 0.359 -3.568 -6.848 1.00 93.56 136 MET A O 1
ATOM 1077 N N . ILE A 1 137 ? -0.467 -5.335 -5.716 1.00 95.12 137 ILE A N 1
ATOM 1078 C CA . ILE A 1 137 ? -1.781 -4.755 -5.431 1.00 95.12 137 ILE A CA 1
ATOM 1079 C C . ILE A 1 137 ? -1.904 -4.565 -3.926 1.00 95.12 137 ILE A C 1
ATOM 1081 O O . ILE A 1 137 ? -1.716 -5.491 -3.135 1.00 95.12 137 ILE A O 1
ATOM 1085 N N . CYS A 1 138 ? -2.208 -3.334 -3.547 1.00 95.81 138 CYS A N 1
ATOM 1086 C CA . CYS A 1 138 ? -2.237 -2.861 -2.181 1.00 95.81 138 CYS A CA 1
ATOM 1087 C C . CYS A 1 138 ? -3.619 -2.303 -1.830 1.00 95.81 138 CYS A C 1
ATOM 1089 O O . CYS A 1 138 ? -4.218 -1.568 -2.615 1.00 95.81 138 CYS A O 1
ATOM 1091 N N . GLU A 1 139 ? -4.083 -2.612 -0.626 1.00 94.56 139 GLU A N 1
ATOM 1092 C CA . GLU A 1 139 ? -5.309 -2.091 -0.017 1.00 94.56 139 GLU A CA 1
ATOM 1093 C C . GLU A 1 139 ? -4.922 -1.212 1.171 1.00 94.56 139 GLU A C 1
ATOM 1095 O O . GLU A 1 139 ? -4.101 -1.620 1.998 1.00 94.56 139 GLU A O 1
ATOM 1100 N N . ARG A 1 140 ? -5.463 -0.000 1.287 1.00 93.38 140 ARG A N 1
ATOM 1101 C CA . ARG A 1 140 ? -5.102 0.892 2.390 1.00 93.38 140 ARG A CA 1
ATOM 1102 C C . ARG A 1 140 ? -5.515 0.263 3.717 1.00 93.38 140 ARG A C 1
ATOM 1104 O O . ARG A 1 140 ? -6.665 -0.113 3.914 1.00 93.38 140 ARG A O 1
ATOM 1111 N N . ILE A 1 141 ? -4.580 0.197 4.663 1.00 87.00 141 ILE A N 1
ATOM 1112 C CA . ILE A 1 141 ? -4.918 -0.094 6.053 1.00 87.00 141 ILE A CA 1
ATOM 1113 C C . ILE A 1 141 ? -5.303 1.235 6.677 1.00 87.00 141 ILE A C 1
ATOM 1115 O O . ILE A 1 141 ? -4.454 2.010 7.120 1.00 87.00 141 ILE A O 1
ATOM 1119 N N . THR A 1 142 ? -6.601 1.498 6.734 1.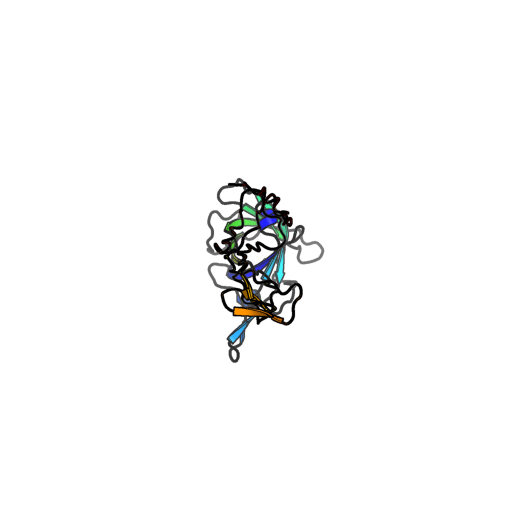00 70.62 142 THR A N 1
ATOM 1120 C CA . THR A 1 142 ? -7.109 2.446 7.712 1.00 70.62 142 THR A CA 1
ATOM 1121 C C . THR A 1 142 ? -6.936 1.764 9.061 1.00 70.62 142 THR A C 1
ATOM 1123 O O . THR A 1 142 ? -7.644 0.805 9.366 1.00 70.62 142 THR A O 1
ATOM 1126 N N . THR A 1 143 ? -5.948 2.181 9.857 1.00 57.28 143 THR A N 1
ATOM 1127 C CA . THR A 1 143 ? -5.973 1.872 11.288 1.00 57.28 143 THR A CA 1
ATOM 1128 C C . THR A 1 143 ? -7.172 2.606 11.840 1.00 57.28 143 THR A C 1
ATOM 1130 O O . THR A 1 143 ? -7.089 3.767 12.238 1.00 57.28 143 THR A O 1
ATOM 1133 N N . ASP A 1 144 ? -8.311 1.945 11.757 1.00 52.50 144 ASP A N 1
ATOM 1134 C CA . ASP A 1 144 ? -9.454 2.309 12.530 1.00 52.50 144 ASP A CA 1
ATOM 1135 C C . ASP A 1 144 ? -9.064 2.080 13.992 1.00 52.50 144 ASP A C 1
ATOM 1137 O O . ASP A 1 144 ? -8.995 0.951 14.471 1.00 52.50 144 ASP A O 1
ATOM 1141 N N . SER A 1 145 ? -8.657 3.156 14.663 1.00 50.75 145 SER A N 1
ATOM 1142 C CA . SER A 1 145 ? -8.287 3.137 16.076 1.00 50.75 145 SER A CA 1
ATOM 1143 C C . SER A 1 145 ? -9.507 2.985 16.983 1.00 50.75 145 SER A C 1
ATOM 1145 O O . SER A 1 145 ? -9.358 2.965 18.207 1.00 50.75 145 SER A O 1
ATOM 1147 N N . ARG A 1 146 ? -10.712 2.904 16.407 1.00 61.19 146 ARG A N 1
ATOM 1148 C CA . ARG A 1 146 ? -11.942 2.726 17.155 1.00 61.19 146 ARG A CA 1
ATOM 1149 C C . ARG A 1 146 ? -11.954 1.316 17.754 1.00 61.19 146 ARG A C 1
ATOM 1151 O O . ARG A 1 146 ? -11.535 0.335 17.140 1.00 61.19 146 ARG A O 1
ATOM 1158 N N . GLY A 1 147 ? -12.338 1.233 19.027 1.00 52.75 147 GLY A N 1
ATOM 1159 C CA . GLY A 1 147 ? -12.314 -0.022 19.776 1.00 52.75 147 GLY A CA 1
ATOM 1160 C C . GLY A 1 147 ? -13.244 -1.070 19.160 1.00 52.75 147 GLY A C 1
ATOM 1161 O O . GLY A 1 147 ? -14.151 -0.749 18.405 1.00 52.75 147 GLY A O 1
ATOM 1162 N N . ASN A 1 148 ? -13.093 -2.334 19.552 1.00 59.75 148 ASN A N 1
ATOM 1163 C CA . ASN A 1 148 ? -13.938 -3.447 19.084 1.00 59.75 148 ASN A CA 1
ATOM 1164 C C . ASN A 1 148 ? -15.450 -3.305 19.377 1.00 59.75 148 ASN A C 1
ATOM 1166 O O . ASN A 1 148 ? -16.230 -4.156 18.958 1.00 59.75 148 ASN A O 1
ATOM 1170 N N . LYS A 1 149 ? -15.852 -2.281 20.135 1.00 66.69 149 LYS A N 1
ATOM 1171 C CA . LYS A 1 149 ? -17.244 -1.925 20.445 1.00 66.69 149 LYS A CA 1
ATOM 1172 C C . LYS A 1 149 ? -17.711 -0.661 19.717 1.00 66.69 149 LYS A C 1
ATOM 1174 O O . LYS A 1 149 ? -18.774 -0.142 20.045 1.00 66.69 149 LYS A O 1
ATOM 1179 N N . ASP A 1 150 ? -16.909 -0.133 18.798 1.00 77.31 150 ASP A N 1
ATOM 1180 C CA . ASP A 1 150 ? -17.313 1.004 17.988 1.00 77.31 150 ASP A CA 1
ATOM 1181 C C . ASP A 1 150 ? -18.427 0.611 17.021 1.00 77.31 150 ASP A C 1
ATOM 1183 O O . ASP A 1 150 ? -18.420 -0.470 16.434 1.00 77.31 150 ASP A O 1
ATOM 1187 N N . VAL A 1 151 ? -19.408 1.495 16.903 1.00 83.50 151 VAL A N 1
ATOM 1188 C CA . VAL A 1 151 ? -20.619 1.284 16.102 1.00 83.50 151 VAL A CA 1
ATOM 1189 C C . VAL A 1 151 ? -20.772 2.344 15.014 1.00 83.50 151 VAL A C 1
ATOM 1191 O O . VAL A 1 151 ? -21.814 2.410 14.362 1.00 83.50 151 VAL A O 1
ATOM 1194 N N . ALA A 1 152 ? -19.759 3.193 14.819 1.00 79.12 152 ALA A N 1
ATOM 1195 C CA . ALA A 1 152 ? -19.759 4.174 13.750 1.00 79.12 152 ALA A CA 1
ATOM 1196 C C . ALA A 1 152 ? -19.455 3.497 12.406 1.00 79.12 152 ALA A C 1
ATOM 1198 O O . ALA A 1 152 ? -18.771 2.476 12.324 1.00 79.12 152 ALA A O 1
ATOM 1199 N N . SER A 1 153 ? -19.975 4.075 11.329 1.00 75.38 153 SER A N 1
ATOM 1200 C CA . SER A 1 153 ? -19.783 3.547 9.978 1.00 75.38 153 SER A CA 1
ATOM 1201 C C . SER A 1 153 ? -18.302 3.632 9.567 1.00 75.38 153 SER A C 1
ATOM 1203 O O . SER A 1 153 ? -17.557 4.446 10.127 1.00 75.38 153 SER A O 1
ATOM 1205 N N . PRO A 1 154 ? -17.818 2.804 8.625 1.00 65.50 154 PRO A N 1
ATOM 1206 C CA . PRO A 1 154 ? -16.466 2.919 8.080 1.00 65.50 154 PRO A CA 1
ATOM 1207 C C . PRO A 1 154 ? -16.116 4.339 7.610 1.00 65.50 154 PRO A C 1
ATOM 1209 O O . PRO A 1 154 ? -16.988 5.146 7.282 1.00 65.50 154 PRO A O 1
ATOM 1212 N N . LYS A 1 155 ? -14.817 4.657 7.555 1.00 56.12 155 LYS A N 1
ATOM 1213 C CA . LYS A 1 155 ? -14.351 5.956 7.051 1.00 56.12 155 LYS A CA 1
ATOM 1214 C C . LYS A 1 155 ? -14.869 6.172 5.622 1.00 56.12 155 LYS A C 1
ATOM 1216 O O . LYS A 1 155 ? -14.598 5.362 4.747 1.00 56.12 155 LYS A O 1
ATOM 1221 N N . GLY A 1 156 ? -15.563 7.286 5.395 1.00 57.88 156 GLY A N 1
ATOM 1222 C CA . GLY A 1 156 ? -16.169 7.623 4.101 1.00 57.88 156 GLY A CA 1
ATOM 1223 C C . GLY A 1 156 ? -17.665 7.310 4.007 1.00 57.88 156 GLY A C 1
ATOM 1224 O O . GLY A 1 156 ? -18.321 7.803 3.094 1.00 57.88 156 GLY A O 1
ATOM 1225 N N . GLU A 1 157 ? -18.223 6.573 4.970 1.00 61.91 157 GLU A N 1
ATOM 1226 C CA . GLU A 1 157 ? -19.660 6.328 5.080 1.00 61.91 157 GLU A CA 1
ATOM 1227 C C . GLU A 1 157 ? -20.318 7.234 6.128 1.00 61.91 157 GLU A C 1
ATOM 1229 O O . GLU A 1 157 ? -19.707 7.651 7.116 1.00 61.91 157 GLU A O 1
ATOM 1234 N N . TRP A 1 158 ? -21.606 7.522 5.932 1.00 62.75 158 TRP A N 1
ATOM 1235 C CA . TRP A 1 158 ? -22.386 8.301 6.889 1.00 62.75 158 TRP A CA 1
ATOM 1236 C C . TRP A 1 158 ? -22.625 7.512 8.175 1.00 62.75 158 TRP A C 1
ATOM 1238 O O . TRP A 1 158 ? -23.144 6.397 8.152 1.00 62.75 158 TRP A O 1
ATOM 1248 N N . THR A 1 159 ? -22.301 8.129 9.311 1.00 71.62 159 THR A N 1
ATOM 1249 C CA . THR A 1 159 ? -22.673 7.633 10.640 1.00 71.62 159 THR A CA 1
ATOM 1250 C C . THR A 1 159 ? -23.906 8.386 11.122 1.00 71.62 159 THR A C 1
ATOM 1252 O O . THR A 1 159 ? -23.910 9.616 11.181 1.00 71.62 159 THR A O 1
ATOM 1255 N N . ARG A 1 160 ? -24.971 7.668 11.481 1.00 76.31 160 ARG A N 1
ATOM 1256 C CA . ARG A 1 160 ? -26.164 8.279 12.073 1.00 76.31 160 ARG A CA 1
ATOM 1257 C C . ARG A 1 160 ? -25.926 8.491 13.560 1.00 76.31 160 ARG A C 1
ATOM 1259 O O . ARG A 1 160 ? -25.665 7.530 14.274 1.00 76.31 160 ARG A O 1
ATOM 1266 N N . VAL A 1 161 ? -26.068 9.722 14.030 1.00 75.94 161 VAL A N 1
ATOM 1267 C CA . VAL A 1 161 ? -26.045 10.050 15.458 1.00 75.94 161 VAL A CA 1
ATOM 1268 C C . VAL A 1 161 ? -27.455 10.480 15.864 1.00 75.94 161 VAL A C 1
ATOM 1270 O O . VAL A 1 161 ? -28.201 11.043 15.068 1.00 75.94 161 VAL A O 1
ATOM 1273 N N . GLU A 1 162 ? -27.873 10.152 17.078 1.00 77.44 162 GLU A N 1
ATOM 1274 C CA . GLU A 1 162 ? -29.107 10.670 17.665 1.00 77.44 162 GLU A CA 1
ATOM 1275 C C . GLU A 1 162 ? -28.798 11.111 19.088 1.00 77.44 162 GLU A C 1
ATOM 1277 O O . GLU A 1 162 ? -28.308 10.308 19.879 1.00 77.44 162 GLU A O 1
ATOM 1282 N N . ALA A 1 163 ? -29.110 12.357 19.431 1.00 79.31 163 ALA A N 1
ATOM 1283 C CA . ALA A 1 163 ? -29.238 12.763 20.820 1.00 79.31 163 ALA A CA 1
ATOM 1284 C C . ALA A 1 163 ? -30.734 12.865 21.134 1.00 79.31 163 ALA A C 1
ATOM 1286 O O . ALA A 1 163 ? -31.524 13.386 20.353 1.00 79.31 163 ALA A O 1
ATOM 1287 N N . ILE A 1 164 ? -31.158 12.273 22.239 1.00 79.94 164 ILE A N 1
ATOM 1288 C CA . ILE A 1 164 ? -32.564 12.219 22.635 1.00 79.94 164 ILE A CA 1
ATOM 1289 C C . ILE A 1 164 ? -32.620 12.740 24.064 1.00 79.94 164 ILE A C 1
ATOM 1291 O O . ILE A 1 164 ? -32.138 12.057 24.972 1.00 79.94 164 ILE A O 1
ATOM 1295 N N . CYS A 1 165 ? -33.179 13.934 24.264 1.00 76.56 165 CYS A N 1
ATOM 1296 C CA . CYS A 1 165 ? -33.310 14.536 25.590 1.00 76.56 165 CYS A CA 1
ATOM 1297 C C . CYS A 1 165 ? -34.773 14.467 26.040 1.00 76.56 165 CYS A C 1
ATOM 1299 O O . CYS A 1 165 ? -35.617 15.269 25.639 1.00 76.56 165 CYS A O 1
ATOM 1301 N N . ARG A 1 166 ? -35.069 13.502 26.913 1.00 76.69 166 ARG A N 1
ATOM 1302 C CA . ARG A 1 166 ? -36.401 13.270 27.479 1.00 76.69 166 ARG A CA 1
ATOM 1303 C C . ARG A 1 166 ? -36.376 13.562 28.973 1.00 76.69 166 ARG A C 1
ATOM 1305 O O . ARG A 1 166 ? -35.849 12.776 29.756 1.00 76.69 166 ARG A O 1
ATOM 1312 N N . GLY A 1 167 ? -36.948 14.698 29.367 1.00 80.44 167 GLY A N 1
ATOM 1313 C CA . GLY A 1 167 ? -36.944 15.153 30.760 1.00 80.44 167 GLY A CA 1
ATOM 1314 C C . GLY A 1 167 ? -35.517 15.376 31.261 1.00 80.44 167 GLY A C 1
ATOM 1315 O O . GLY A 1 167 ? -34.773 16.152 30.673 1.00 80.44 167 GLY A O 1
ATOM 1316 N N . ARG A 1 168 ? -35.124 14.657 32.319 1.00 79.81 168 ARG A N 1
ATOM 1317 C CA . ARG A 1 168 ? -33.764 14.687 32.893 1.00 79.81 168 ARG A CA 1
ATOM 1318 C C . ARG A 1 168 ? -32.843 13.595 32.336 1.00 79.81 168 ARG A C 1
ATOM 1320 O O . ARG A 1 168 ? -31.857 13.238 32.976 1.00 79.81 168 ARG A O 1
ATOM 1327 N N . THR A 1 169 ? -33.162 13.027 31.177 1.00 79.56 169 THR A N 1
ATOM 1328 C CA . THR A 1 169 ? -32.374 11.953 30.565 1.00 79.56 169 THR A CA 1
ATOM 1329 C C . THR A 1 169 ? -31.907 12.353 29.177 1.00 79.56 169 THR A C 1
ATOM 1331 O O . THR A 1 169 ? -32.719 12.701 28.323 1.00 79.56 169 THR A O 1
ATOM 1334 N N . VAL A 1 170 ? -30.603 12.237 28.933 1.00 82.00 170 VAL A N 1
ATOM 1335 C CA . VAL A 1 170 ? -29.979 12.409 27.617 1.00 82.00 170 VAL A CA 1
ATOM 1336 C C . VAL A 1 170 ? -29.454 11.056 27.162 1.00 82.00 170 VAL A C 1
ATOM 1338 O O . VAL A 1 170 ? -28.626 10.443 27.830 1.00 82.00 170 VAL A O 1
ATOM 1341 N N . THR A 1 171 ? -29.940 10.575 26.023 1.00 82.25 171 THR A N 1
ATOM 1342 C CA . THR A 1 171 ? -29.483 9.328 25.399 1.00 82.25 171 THR A CA 1
ATOM 1343 C C . THR A 1 171 ? -28.789 9.647 24.086 1.00 82.25 171 THR A C 1
ATOM 1345 O O . THR A 1 171 ? -29.366 10.332 23.246 1.00 82.25 171 THR A O 1
ATOM 1348 N N . ILE A 1 172 ? -27.579 9.125 23.896 1.00 82.69 172 ILE A N 1
ATOM 1349 C CA . ILE A 1 172 ? -26.842 9.212 22.637 1.00 82.69 172 ILE A CA 1
ATOM 1350 C C . ILE A 1 172 ? -26.876 7.851 21.958 1.00 82.69 172 ILE A C 1
ATOM 1352 O O . ILE A 1 172 ? -26.460 6.845 22.542 1.00 82.69 172 ILE A O 1
ATOM 1356 N N . LYS A 1 173 ? -27.347 7.825 20.713 1.00 82.50 173 LYS A N 1
ATOM 1357 C CA . LYS A 1 173 ? -27.285 6.657 19.842 1.00 82.50 173 LYS A CA 1
ATOM 1358 C C . LYS A 1 173 ? -26.360 6.909 18.666 1.00 82.50 173 LYS A C 1
ATOM 1360 O O . LYS A 1 173 ? -26.329 8.010 18.123 1.00 82.50 173 LYS A O 1
ATOM 1365 N N . ILE A 1 174 ? -25.655 5.867 18.250 1.00 80.88 174 ILE A N 1
ATOM 1366 C CA . ILE A 1 174 ? -24.886 5.822 17.010 1.00 80.88 174 ILE A CA 1
ATOM 1367 C C . ILE A 1 174 ? -25.382 4.619 16.214 1.00 80.88 174 ILE A C 1
ATOM 1369 O O . ILE A 1 174 ? -25.430 3.509 16.738 1.00 80.88 174 ILE A O 1
ATOM 1373 N N . ASN A 1 175 ? -25.816 4.848 14.974 1.00 82.81 175 ASN A N 1
ATOM 1374 C CA . ASN A 1 175 ? -26.402 3.833 14.097 1.00 82.81 175 ASN A CA 1
ATOM 1375 C C . ASN A 1 175 ? -27.515 3.013 14.794 1.00 82.81 175 ASN A C 1
ATOM 1377 O O . ASN A 1 175 ? -27.646 1.809 14.606 1.00 82.81 175 ASN A O 1
ATOM 1381 N N . GLY A 1 176 ? -28.321 3.684 15.630 1.00 85.12 176 GLY A N 1
ATOM 1382 C CA . GLY A 1 176 ? -29.418 3.089 16.405 1.00 85.12 176 GLY A CA 1
ATOM 1383 C C . GLY A 1 176 ? -29.008 2.422 17.727 1.00 85.12 176 GLY A C 1
ATOM 1384 O O . GLY A 1 176 ? -29.874 2.159 18.563 1.00 85.12 176 GLY A O 1
ATOM 1385 N N . VAL A 1 177 ? -27.712 2.209 17.965 1.00 87.19 177 VAL A N 1
ATOM 1386 C CA . VAL A 1 177 ? -27.174 1.614 19.197 1.00 87.19 177 VAL A CA 1
ATOM 1387 C C . VAL A 1 177 ? -26.944 2.698 20.244 1.00 87.19 177 VAL A C 1
ATOM 1389 O O . VAL A 1 177 ? -26.301 3.701 19.954 1.00 87.19 177 VAL A O 1
ATOM 1392 N N . ILE A 1 178 ? -27.439 2.511 21.472 1.00 88.38 178 ILE A N 1
ATOM 1393 C CA . ILE A 1 178 ? -27.164 3.434 22.585 1.00 88.38 178 ILE A CA 1
ATOM 1394 C C . ILE A 1 178 ? -25.691 3.307 22.977 1.00 88.38 178 ILE A C 1
ATOM 1396 O O . ILE A 1 178 ? -25.257 2.245 23.416 1.00 88.38 178 ILE A O 1
ATOM 1400 N N . VAL A 1 179 ? -24.941 4.399 22.840 1.00 85.50 179 VAL A N 1
ATOM 1401 C CA . VAL A 1 179 ? -23.511 4.457 23.187 1.00 85.50 179 VAL A CA 1
ATOM 1402 C C . VAL A 1 179 ? -23.247 5.241 24.466 1.00 85.50 179 VAL A C 1
ATOM 1404 O O . VAL A 1 179 ? -22.212 5.051 25.097 1.00 85.50 179 VAL A O 1
ATOM 1407 N N . ASN A 1 180 ? -24.173 6.117 24.860 1.00 85.88 180 ASN A N 1
ATOM 1408 C CA . ASN A 1 180 ? -24.098 6.843 26.119 1.00 85.88 180 ASN A CA 1
ATOM 1409 C C . ASN A 1 180 ? -25.500 7.176 26.632 1.00 85.88 180 ASN A C 1
ATOM 1411 O O . ASN A 1 180 ? -26.411 7.457 25.849 1.00 85.88 180 ASN A O 1
ATOM 1415 N N . GLN A 1 181 ? -25.658 7.190 27.950 1.00 87.94 181 GLN A N 1
ATOM 1416 C CA . GLN A 1 181 ? -26.876 7.638 28.605 1.00 87.94 181 GLN A CA 1
ATOM 1417 C C . GLN A 1 181 ? -26.516 8.382 29.890 1.00 87.94 181 GLN A C 1
ATOM 1419 O O . GLN A 1 181 ? -25.850 7.836 30.764 1.00 87.94 181 GLN A O 1
ATOM 1424 N N . ALA A 1 182 ? -26.975 9.625 29.997 1.00 77.94 182 ALA A N 1
ATOM 1425 C CA . ALA A 1 182 ? -26.884 10.430 31.205 1.00 77.94 182 ALA A CA 1
ATOM 1426 C C . ALA A 1 182 ? -28.284 10.610 31.799 1.00 77.94 182 ALA A C 1
ATOM 1428 O O . ALA A 1 182 ? -29.235 10.930 31.083 1.00 77.94 182 ALA A O 1
ATOM 1429 N N . VAL A 1 183 ? -28.400 10.409 33.108 1.00 85.12 183 VAL A N 1
ATOM 1430 C CA . VAL A 1 183 ? -29.620 10.639 33.891 1.00 85.12 183 VAL A CA 1
ATOM 1431 C C . VAL A 1 183 ? -29.396 11.786 34.869 1.00 85.12 183 VAL A C 1
ATOM 1433 O O . VAL A 1 183 ? -28.258 12.165 35.136 1.00 85.12 183 VAL A O 1
ATOM 1436 N N . ASP A 1 184 ? -30.487 12.360 35.367 1.00 81.75 184 ASP A N 1
ATOM 1437 C CA . ASP A 1 184 ? -30.486 13.500 36.283 1.00 81.75 184 ASP A CA 1
ATOM 1438 C C . ASP A 1 184 ? -29.718 14.734 35.802 1.00 81.75 184 ASP A C 1
ATOM 1440 O O . ASP A 1 184 ? -29.295 15.568 36.604 1.00 81.75 184 ASP A O 1
ATOM 1444 N N . VAL A 1 185 ? -29.618 14.901 34.486 1.00 75.06 185 VAL A N 1
ATOM 1445 C CA . VAL A 1 185 ? -28.973 16.057 33.864 1.00 75.06 185 VAL A CA 1
ATOM 1446 C C . VAL A 1 185 ? -29.785 17.336 34.088 1.00 75.06 185 VAL A C 1
ATOM 1448 O O . VAL A 1 185 ? -31.017 17.340 34.039 1.00 75.06 185 VAL A O 1
ATOM 1451 N N . PHE A 1 186 ? -29.071 18.430 34.357 1.00 68.62 186 PHE A N 1
ATOM 1452 C CA . PHE A 1 186 ? -29.621 19.766 34.580 1.00 68.62 186 PHE A CA 1
ATOM 1453 C C . PHE A 1 186 ? -29.066 20.737 33.521 1.00 68.62 186 PHE A C 1
ATOM 1455 O O . PHE A 1 186 ? -27.858 20.707 33.276 1.00 68.62 186 PHE A O 1
ATOM 1462 N N . PRO A 1 187 ? -29.895 21.609 32.914 1.00 61.59 187 PRO A N 1
ATOM 1463 C CA . PRO A 1 187 ? -31.314 21.842 33.204 1.00 61.59 187 PRO A CA 1
ATOM 1464 C C . PRO A 1 187 ? -32.240 20.755 32.627 1.00 61.59 187 PRO A C 1
ATOM 1466 O O . PRO A 1 187 ? -32.051 20.287 31.511 1.00 61.59 187 PRO A O 1
ATOM 1469 N N . GLY A 1 188 ? -33.260 20.357 33.394 1.00 57.66 188 GLY A N 1
ATOM 1470 C CA . GLY A 1 188 ? -34.150 19.227 33.080 1.00 57.66 188 GLY A CA 1
ATOM 1471 C C . GLY A 1 188 ? -35.333 19.561 32.165 1.00 57.66 188 GLY A C 1
ATOM 1472 O O . GLY A 1 188 ? -36.433 19.066 32.408 1.00 57.66 188 GLY A O 1
ATOM 1473 N N . HIS A 1 189 ? -35.152 20.439 31.177 1.00 59.25 189 HIS A N 1
ATOM 1474 C CA . HIS A 1 189 ? -36.231 20.842 30.268 1.00 59.25 189 HIS A CA 1
ATOM 1475 C C . HIS A 1 189 ? -36.263 19.961 29.009 1.00 59.25 189 HIS A C 1
ATOM 1477 O O . HIS A 1 189 ? -35.229 19.581 28.465 1.00 59.25 189 HIS A O 1
ATOM 1483 N N . HIS A 1 190 ? -37.471 19.609 28.564 1.00 51.06 190 HIS A N 1
ATOM 1484 C CA . HIS A 1 190 ? -37.713 18.681 27.460 1.00 51.06 190 HIS A CA 1
ATOM 1485 C C . HIS A 1 190 ? -37.352 19.313 26.107 1.00 51.06 190 HIS A C 1
ATOM 1487 O O . HIS A 1 190 ? -38.042 20.228 25.669 1.00 51.06 190 HIS A O 1
ATOM 1493 N N . HIS A 1 191 ? -36.331 18.793 25.420 1.00 54.66 191 HIS A N 1
ATOM 1494 C CA . HIS A 1 191 ? -36.034 19.148 24.028 1.00 54.66 191 HIS A CA 1
ATOM 1495 C C . HIS A 1 191 ? -35.466 17.937 23.274 1.00 54.66 191 HIS A C 1
ATOM 1497 O O . HIS A 1 191 ? -34.307 17.582 23.452 1.00 54.66 191 HIS A O 1
ATOM 1503 N N . ASP A 1 192 ? -36.247 17.309 22.394 1.00 46.78 192 ASP A N 1
ATOM 1504 C CA . ASP A 1 192 ? -35.711 16.280 21.495 1.00 46.78 192 ASP A CA 1
ATOM 1505 C C . ASP A 1 192 ? -34.854 16.950 20.401 1.00 46.78 192 ASP A C 1
ATOM 1507 O O . ASP A 1 192 ? -35.382 17.632 19.520 1.00 46.78 192 ASP A O 1
ATOM 1511 N N . VAL A 1 193 ? -33.528 16.769 20.454 1.00 50.62 193 VAL A N 1
ATOM 1512 C CA . VAL A 1 193 ? -32.576 17.356 19.492 1.00 50.62 193 VAL A CA 1
ATOM 1513 C C . VAL A 1 193 ? -31.785 16.259 18.784 1.00 50.62 193 VAL A C 1
ATOM 1515 O O . VAL A 1 193 ? -30.795 15.764 19.309 1.00 50.62 193 VAL A O 1
ATOM 1518 N N . ILE A 1 194 ? -32.179 15.899 17.562 1.00 44.50 194 ILE A N 1
ATOM 1519 C CA . ILE A 1 194 ? -31.482 14.877 16.767 1.00 44.50 194 ILE A CA 1
ATOM 1520 C C . ILE A 1 194 ? -30.379 15.541 15.927 1.00 44.50 194 ILE A C 1
ATOM 1522 O O . ILE A 1 194 ? -30.663 16.378 15.073 1.00 44.50 194 ILE A O 1
ATOM 1526 N N . PHE A 1 195 ? -29.118 15.144 16.134 1.00 49.62 195 PHE A N 1
ATOM 1527 C CA . PHE A 1 195 ? -27.971 15.613 15.346 1.00 49.62 195 PHE A CA 1
ATOM 1528 C C . PHE A 1 195 ? -27.500 14.541 14.369 1.00 49.62 195 PHE A C 1
ATOM 1530 O O . PHE A 1 195 ? -27.082 13.477 14.802 1.00 49.62 195 PHE A O 1
ATOM 1537 N N . HIS A 1 196 ? -27.434 14.843 13.076 1.00 42.06 196 HIS A N 1
ATOM 1538 C CA . HIS A 1 196 ? -26.687 14.019 12.125 1.00 42.06 196 HIS A CA 1
ATOM 1539 C C . HIS A 1 196 ? -25.297 14.635 11.930 1.00 42.06 196 HIS A C 1
ATOM 1541 O O . HIS A 1 196 ? -25.176 15.711 11.347 1.00 42.06 196 HIS A O 1
ATOM 1547 N N . GLN A 1 197 ? -24.245 13.984 12.436 1.00 43.69 197 GLN A N 1
ATOM 1548 C CA . GLN A 1 197 ? -22.871 14.465 12.277 1.00 43.69 197 GLN A CA 1
ATOM 1549 C C . GLN A 1 197 ? -22.119 13.655 11.218 1.00 43.69 197 GLN A C 1
ATOM 1551 O O . GLN A 1 197 ? -22.085 12.429 11.265 1.00 43.69 197 GLN A O 1
ATOM 1556 N N . ASN A 1 198 ? -21.462 14.362 10.298 1.00 41.75 198 ASN A N 1
ATOM 1557 C CA . ASN A 1 198 ? -20.432 13.798 9.437 1.00 41.75 198 ASN A CA 1
ATOM 1558 C C . ASN A 1 198 ? -19.077 13.919 10.147 1.00 41.75 198 ASN A C 1
ATOM 1560 O O . ASN A 1 198 ? -18.558 15.026 10.284 1.00 41.75 198 ASN A O 1
ATOM 1564 N N . THR A 1 199 ? -18.497 12.820 10.620 1.00 40.47 199 THR A N 1
ATOM 1565 C CA . THR A 1 199 ? -17.091 12.800 11.046 1.00 40.47 199 THR A CA 1
ATOM 1566 C C . THR A 1 199 ? -16.231 12.218 9.928 1.00 40.47 199 THR A C 1
ATOM 1568 O O . THR A 1 199 ? -15.753 11.089 10.002 1.00 40.47 199 THR A O 1
ATOM 1571 N N . ILE A 1 200 ? -15.962 13.019 8.891 1.00 34.97 200 ILE A N 1
ATOM 1572 C CA . ILE A 1 200 ? -14.722 12.835 8.127 1.00 34.97 200 ILE A CA 1
ATOM 1573 C C . ILE A 1 200 ? -13.619 13.265 9.095 1.00 34.97 200 ILE A C 1
ATOM 1575 O O . ILE A 1 200 ? -13.552 14.431 9.471 1.00 34.97 200 ILE A O 1
ATOM 1579 N N . GLY A 1 201 ? -12.870 12.296 9.628 1.00 34.28 201 GLY A N 1
ATOM 1580 C CA . GLY A 1 201 ? -11.982 12.496 10.777 1.00 34.28 201 GLY A CA 1
ATOM 1581 C C . GLY A 1 201 ? -11.151 13.782 10.721 1.00 34.28 201 GLY A C 1
ATOM 1582 O O . GLY A 1 201 ? -10.587 14.078 9.683 1.00 34.28 201 GLY A O 1
ATOM 1583 N N . HIS A 1 202 ? -11.076 14.501 11.846 1.00 32.16 202 HIS A N 1
ATOM 1584 C CA . HIS A 1 202 ? -10.230 15.670 12.168 1.00 32.16 202 HIS A CA 1
ATOM 1585 C C . HIS A 1 202 ? -10.078 16.830 11.156 1.00 32.16 202 HIS A C 1
ATOM 1587 O O . HIS A 1 202 ? -9.527 17.863 11.536 1.00 32.16 202 HIS A O 1
ATOM 1593 N N . GLU A 1 203 ? -10.573 16.743 9.926 1.00 33.16 203 GLU A N 1
ATOM 1594 C CA . GLU A 1 203 ? -10.528 17.835 8.960 1.00 33.16 203 GLU A CA 1
ATOM 1595 C C . GLU A 1 203 ? -11.778 18.703 9.088 1.00 33.16 203 GLU A C 1
ATOM 1597 O O . GLU A 1 203 ? -12.912 18.223 9.132 1.00 33.16 203 GLU A O 1
ATOM 1602 N N . LYS A 1 204 ? -11.555 20.019 9.177 1.00 30.84 204 LYS A N 1
ATOM 1603 C CA . LYS A 1 204 ? -12.630 21.012 9.168 1.00 30.84 204 LYS A CA 1
ATOM 1604 C C . LYS A 1 204 ? -13.481 20.806 7.905 1.00 30.84 204 LYS A C 1
ATOM 1606 O O . LYS A 1 204 ? -12.900 20.717 6.821 1.00 30.84 204 LYS A O 1
ATOM 1611 N N . PRO A 1 205 ? -14.822 20.780 8.006 1.00 36.12 205 PRO A N 1
ATOM 1612 C CA . PRO A 1 205 ? -15.677 20.793 6.828 1.00 36.12 205 PRO A CA 1
ATOM 1613 C C . PRO A 1 205 ? -15.315 22.009 5.972 1.00 36.12 205 PRO A C 1
ATOM 1615 O O . PRO A 1 205 ? -15.270 23.128 6.480 1.00 36.12 205 PRO A O 1
ATOM 1618 N N . THR A 1 206 ? -15.027 21.793 4.691 1.00 37.41 206 THR A N 1
ATOM 1619 C CA . THR A 1 206 ? -15.004 22.889 3.718 1.00 37.41 206 THR A CA 1
ATOM 1620 C C . THR A 1 206 ? -16.436 23.381 3.511 1.00 37.41 206 THR A C 1
ATOM 1622 O O . THR A 1 206 ? -17.383 22.610 3.688 1.00 37.41 206 THR A O 1
ATOM 1625 N N . ASP A 1 207 ? -16.595 24.654 3.141 1.00 39.81 207 ASP A N 1
ATOM 1626 C CA . ASP A 1 207 ? -17.841 25.450 3.173 1.00 39.81 207 ASP A CA 1
ATOM 1627 C C . ASP A 1 207 ? -19.049 24.901 2.372 1.00 39.81 207 ASP A C 1
ATOM 1629 O O . ASP A 1 207 ? -20.055 25.586 2.215 1.00 39.81 207 ASP A O 1
ATOM 1633 N N . LYS A 1 208 ? -18.981 23.675 1.839 1.00 32.78 208 LYS A N 1
ATOM 1634 C CA . LYS A 1 208 ? -20.001 23.052 0.982 1.00 32.78 208 LYS A CA 1
ATOM 1635 C C . LYS A 1 208 ? -20.665 21.794 1.559 1.00 32.78 208 LYS A C 1
ATOM 1637 O O . LYS A 1 208 ? -21.548 21.242 0.908 1.00 32.78 208 LYS A O 1
ATOM 1642 N N . LEU A 1 209 ? -20.282 21.327 2.750 1.00 36.12 209 LEU A N 1
ATOM 1643 C CA . LEU A 1 209 ? -20.932 20.189 3.417 1.00 36.12 209 LEU A CA 1
ATOM 1644 C C . LEU A 1 209 ? -21.814 20.687 4.564 1.00 36.12 209 LEU A C 1
ATOM 1646 O O . LEU A 1 209 ? -21.364 20.835 5.698 1.00 36.12 209 LEU A O 1
ATOM 1650 N N . HIS A 1 210 ? -23.086 20.950 4.269 1.00 36.50 210 HIS A N 1
ATOM 1651 C CA . HIS A 1 210 ? -24.064 21.282 5.300 1.00 36.50 210 HIS A CA 1
ATOM 1652 C C . HIS A 1 210 ? -24.417 20.022 6.101 1.00 36.50 210 HIS A C 1
ATOM 1654 O O . HIS A 1 210 ? -24.973 19.066 5.560 1.00 36.50 210 HIS A O 1
ATOM 1660 N N . ALA A 1 211 ? -24.116 20.017 7.401 1.00 36.41 211 ALA A N 1
ATOM 1661 C CA . ALA A 1 211 ? -24.760 19.097 8.328 1.00 36.41 211 ALA A CA 1
ATOM 1662 C C . ALA A 1 211 ? -26.254 19.458 8.387 1.00 36.41 211 ALA A C 1
ATOM 1664 O O . ALA A 1 211 ? -26.618 20.548 8.827 1.00 36.41 211 ALA A O 1
ATOM 1665 N N . GLY A 1 212 ? -27.121 18.575 7.891 1.00 36.78 212 GLY A N 1
ATOM 1666 C CA . GLY A 1 212 ? -28.567 18.740 8.012 1.00 36.78 212 GLY A CA 1
ATOM 1667 C C . GLY A 1 212 ? -29.018 18.359 9.419 1.00 36.78 212 GLY A C 1
ATOM 1668 O O . GLY A 1 212 ? -28.830 17.218 9.837 1.00 36.78 212 GLY A O 1
ATOM 1669 N N . ILE A 1 213 ? -29.614 19.297 10.154 1.00 37.38 213 ILE A N 1
ATOM 1670 C CA . ILE A 1 213 ? -30.263 19.019 11.439 1.00 37.38 213 ILE A CA 1
ATOM 1671 C C . ILE A 1 213 ? -31.769 18.965 11.185 1.00 37.38 213 ILE A C 1
ATOM 1673 O O . ILE A 1 213 ? -32.378 19.972 10.829 1.00 37.38 213 ILE A O 1
ATOM 1677 N N . LEU A 1 214 ? -32.375 17.792 11.373 1.00 36.12 214 LEU A N 1
ATOM 1678 C CA . LEU A 1 214 ? -33.827 17.654 11.468 1.00 36.12 214 LEU A CA 1
ATOM 1679 C C . LEU A 1 214 ? -34.224 17.937 12.917 1.00 36.12 214 LEU A C 1
ATOM 1681 O O . LEU A 1 214 ? -34.157 17.070 13.786 1.00 36.12 214 LEU A O 1
ATOM 1685 N N . VAL A 1 215 ? -34.593 19.188 13.176 1.00 35.47 215 VAL A N 1
ATOM 1686 C CA . VAL A 1 215 ? -35.156 19.613 14.457 1.00 35.47 215 VAL A CA 1
ATOM 1687 C C . VAL A 1 215 ? -36.632 19.212 14.477 1.00 35.47 215 VAL A C 1
ATOM 1689 O O . VAL A 1 215 ? -37.365 19.488 13.528 1.00 35.47 215 VAL A O 1
ATOM 1692 N N . SER A 1 216 ? -37.073 18.528 15.537 1.00 35.75 216 SER A N 1
ATOM 1693 C CA . SER A 1 216 ? -38.491 18.206 15.737 1.00 35.75 216 SER A CA 1
ATOM 1694 C C . SER A 1 216 ? -39.341 19.489 15.668 1.00 35.75 216 SER A C 1
ATOM 1696 O O . SER A 1 216 ? -38.911 20.521 16.187 1.00 35.75 216 SER A O 1
ATOM 1698 N N . PRO A 1 217 ? -40.566 19.450 15.108 1.00 32.84 217 PRO A N 1
ATOM 1699 C CA . PRO A 1 217 ? -41.443 20.620 15.015 1.00 32.84 217 PRO A CA 1
ATOM 1700 C C . PRO A 1 217 ? -41.867 21.200 16.378 1.00 32.84 217 PRO A C 1
ATOM 1702 O O . PRO A 1 217 ? -42.587 22.191 16.416 1.00 32.84 217 PRO A O 1
ATOM 1705 N N . HIS A 1 218 ? -41.469 20.594 17.502 1.00 35.19 218 HIS A N 1
ATOM 1706 C CA . HIS A 1 218 ? -41.727 21.106 18.855 1.00 35.19 218 HIS A CA 1
ATOM 1707 C C . HIS A 1 218 ? -40.503 21.791 19.488 1.00 35.19 218 HIS A C 1
ATOM 1709 O O . HIS A 1 218 ? -40.589 22.300 20.603 1.00 35.19 218 HIS A O 1
ATOM 1715 N N . ALA A 1 219 ? -39.360 21.829 18.799 1.00 36.34 219 ALA A N 1
ATOM 1716 C CA . ALA A 1 219 ? -38.176 22.540 19.262 1.00 36.34 219 ALA A CA 1
ATOM 1717 C C . ALA A 1 219 ? -38.173 23.976 18.714 1.00 36.34 219 ALA A C 1
ATOM 1719 O O . ALA A 1 219 ? -37.638 24.279 17.650 1.00 36.34 219 ALA A O 1
ATOM 1720 N N . THR A 1 220 ? -38.775 24.890 19.472 1.00 33.50 220 THR A N 1
ATOM 1721 C CA . THR A 1 220 ? -38.586 26.330 19.280 1.00 33.50 220 THR A CA 1
ATOM 1722 C C . THR A 1 220 ? -37.196 26.731 19.786 1.00 33.50 220 THR A C 1
ATOM 1724 O O . THR A 1 220 ? -36.908 26.523 20.963 1.00 33.50 220 THR A O 1
ATOM 1727 N N . GLY A 1 221 ? -36.347 27.328 18.937 1.00 35.09 221 GLY A N 1
ATOM 1728 C CA . GLY A 1 221 ? -35.205 28.130 19.416 1.00 35.09 221 GLY A CA 1
ATOM 1729 C C . GLY A 1 221 ? -33.786 27.761 18.965 1.00 35.09 221 GLY A C 1
ATOM 1730 O O . GLY A 1 221 ? -32.845 28.331 19.512 1.00 35.09 221 GLY A O 1
ATOM 1731 N N . PHE A 1 222 ? -33.584 26.884 17.977 1.00 33.97 222 PHE A N 1
ATOM 1732 C CA . PHE A 1 222 ? -32.241 26.629 17.431 1.00 33.97 222 PHE A CA 1
ATOM 1733 C C . PHE A 1 222 ? -32.154 26.949 15.938 1.00 33.97 222 PHE A C 1
ATOM 1735 O O . PHE A 1 222 ? -32.807 26.313 15.115 1.00 33.97 222 PHE A O 1
ATOM 1742 N N . GLN A 1 223 ? -31.298 27.912 15.593 1.00 34.66 223 GLN A N 1
ATOM 1743 C CA . GLN A 1 223 ? -30.824 28.147 14.230 1.00 34.66 223 GLN A CA 1
ATOM 1744 C C . GLN A 1 223 ? -29.312 27.926 14.190 1.00 34.66 223 GLN A C 1
ATOM 1746 O O . GLN A 1 223 ? -28.576 28.404 15.052 1.00 34.66 223 GLN A O 1
ATOM 1751 N N . SER A 1 224 ? -28.859 27.179 13.185 1.00 35.62 224 SER A N 1
ATOM 1752 C CA . SER A 1 224 ? -27.444 27.049 12.852 1.00 35.62 224 SER A CA 1
ATOM 1753 C C . SER A 1 224 ? -27.070 28.187 11.910 1.00 35.62 224 SER A C 1
ATOM 1755 O O . SER A 1 224 ? -27.521 28.222 10.766 1.00 35.62 224 SER A O 1
ATOM 1757 N N . THR A 1 225 ? -26.245 29.113 12.386 1.00 29.80 225 THR A N 1
ATOM 1758 C CA . THR A 1 225 ? -25.473 30.019 11.533 1.00 29.80 225 THR A CA 1
ATOM 1759 C C . THR A 1 225 ? -24.002 29.788 11.847 1.00 29.80 225 THR A C 1
ATOM 1761 O O . THR A 1 225 ? -23.610 29.807 13.012 1.00 29.80 225 THR A O 1
ATOM 1764 N N . GLU A 1 226 ? -23.195 29.535 10.817 1.00 34.00 226 GLU A N 1
ATOM 1765 C CA . GLU A 1 226 ? -21.728 29.456 10.923 1.00 34.00 226 GLU A CA 1
ATOM 1766 C C . GLU A 1 226 ? -21.183 28.370 11.875 1.00 34.00 226 GLU A C 1
ATOM 1768 O O . GLU A 1 226 ? -20.141 28.548 12.502 1.00 34.00 226 GLU A O 1
ATOM 1773 N N . ASN A 1 227 ? -21.860 27.219 11.989 1.00 35.16 227 ASN A N 1
ATOM 1774 C CA . ASN A 1 227 ? -21.423 26.096 12.838 1.00 35.16 227 ASN A CA 1
ATOM 1775 C C . ASN A 1 227 ? -21.210 26.464 14.326 1.00 35.16 227 ASN A C 1
ATOM 1777 O O . ASN A 1 227 ? -20.532 25.732 15.051 1.00 35.16 227 ASN A O 1
ATOM 1781 N N . GLN A 1 228 ? -21.799 27.565 14.807 1.00 26.81 228 GLN A N 1
ATOM 1782 C CA . GLN A 1 228 ? -21.830 27.927 16.224 1.00 26.81 228 GLN A CA 1
ATOM 1783 C C . GLN A 1 228 ? -23.271 27.978 16.727 1.00 26.81 228 GLN A C 1
ATOM 1785 O O . GLN A 1 228 ? -24.111 28.701 16.196 1.00 26.81 228 GLN A O 1
ATOM 1790 N N . PHE A 1 229 ? -23.555 27.231 17.795 1.00 34.81 229 PHE A N 1
ATOM 1791 C CA . PHE A 1 229 ? -24.845 27.292 18.472 1.00 34.81 229 PHE A CA 1
ATOM 1792 C C . PHE A 1 229 ? -24.856 28.486 19.423 1.00 34.81 229 PHE A C 1
ATOM 1794 O O . PHE A 1 229 ? -24.071 28.546 20.370 1.00 34.81 229 PHE A O 1
ATOM 1801 N N . ARG A 1 230 ? -25.763 29.435 19.187 1.00 29.88 230 ARG A N 1
ATOM 1802 C CA . ARG A 1 230 ? -26.078 30.495 20.146 1.00 29.88 230 ARG A CA 1
ATOM 1803 C C . ARG A 1 230 ? -27.489 30.284 20.671 1.00 29.88 230 ARG A C 1
ATOM 1805 O O . ARG A 1 230 ? -28.396 29.953 19.914 1.00 29.88 230 ARG A O 1
ATOM 1812 N N . HIS A 1 231 ? -27.666 30.493 21.970 1.00 31.14 231 HIS A N 1
ATOM 1813 C CA . HIS A 1 231 ? -28.987 30.589 22.575 1.00 31.14 231 HIS A CA 1
ATOM 1814 C C . HIS A 1 231 ? -29.643 31.872 22.049 1.00 31.14 231 HIS A C 1
ATOM 1816 O O . HIS A 1 231 ? -29.197 32.973 22.380 1.00 31.14 231 HIS A O 1
ATOM 1822 N N . VAL A 1 232 ? -30.647 31.751 21.182 1.00 33.22 232 VAL A N 1
ATOM 1823 C CA . VAL A 1 232 ? -31.387 32.917 20.693 1.00 33.22 232 VAL A CA 1
ATOM 1824 C C . VAL A 1 232 ? -32.379 33.302 21.786 1.00 33.22 232 VAL A C 1
ATOM 1826 O O . VAL A 1 232 ? -33.325 32.565 22.056 1.00 33.22 232 VAL A O 1
ATOM 1829 N N . LYS A 1 233 ? -32.162 34.443 22.454 1.00 28.50 233 LYS A N 1
ATOM 1830 C CA . LYS A 1 233 ? -33.217 35.050 23.274 1.00 28.50 233 LYS A CA 1
ATOM 1831 C C . LYS A 1 233 ? -34.354 35.423 22.327 1.00 28.50 233 LYS A C 1
ATOM 1833 O O . LYS A 1 233 ? -34.195 36.300 21.486 1.00 28.50 233 LYS A O 1
ATOM 1838 N N . THR A 1 234 ? -35.480 34.734 22.432 1.00 35.62 234 THR A N 1
ATOM 1839 C CA . THR A 1 234 ? -36.710 35.133 21.755 1.00 35.62 234 THR A CA 1
ATOM 1840 C C . THR A 1 234 ? -37.276 36.356 22.466 1.00 35.62 234 THR A C 1
ATOM 1842 O O . THR A 1 234 ? -37.923 36.218 23.505 1.00 35.62 234 THR A O 1
ATOM 1845 N N . ASP A 1 235 ? -37.041 37.547 21.917 1.00 28.27 235 ASP A N 1
ATOM 1846 C CA . ASP A 1 235 ? -37.851 38.721 22.237 1.00 28.27 235 ASP A CA 1
ATOM 1847 C C . ASP A 1 235 ? -39.237 38.506 21.621 1.00 28.27 235 ASP A C 1
ATOM 1849 O O . ASP A 1 235 ? -39.488 38.784 20.449 1.00 28.27 235 ASP A O 1
ATOM 1853 N N . VAL A 1 236 ? -40.149 37.935 22.408 1.00 33.38 236 VAL A N 1
ATOM 1854 C CA . VAL A 1 236 ? -41.558 37.844 22.029 1.00 33.38 236 VAL A CA 1
ATOM 1855 C C . VAL A 1 236 ? -42.166 39.231 22.220 1.00 33.38 236 VAL A C 1
ATOM 1857 O O . VAL A 1 236 ? -42.567 39.606 23.323 1.00 33.38 236 VAL A O 1
ATOM 1860 N N . ALA A 1 237 ? -42.245 40.005 21.139 1.00 31.50 237 ALA A N 1
ATOM 1861 C CA . ALA A 1 237 ? -43.139 41.150 21.086 1.00 31.50 237 ALA A CA 1
ATOM 1862 C C . ALA A 1 237 ? -44.580 40.639 21.255 1.00 31.50 237 ALA A C 1
ATOM 1864 O O . ALA A 1 237 ? -45.124 39.972 20.376 1.00 31.50 237 ALA A O 1
ATOM 1865 N N . ARG A 1 238 ? -45.203 40.934 22.403 1.00 30.50 238 ARG A N 1
ATOM 1866 C CA . ARG A 1 238 ? -46.654 40.800 22.576 1.00 30.50 238 ARG A CA 1
ATOM 1867 C C . ARG A 1 238 ? -47.336 41.732 21.573 1.00 30.50 238 ARG A C 1
ATOM 1869 O O . ARG A 1 238 ? -47.331 42.944 21.780 1.00 30.50 238 ARG A O 1
ATOM 1876 N N . GLN A 1 239 ? -47.949 41.181 20.530 1.00 29.39 239 GLN A N 1
ATOM 1877 C CA . GLN A 1 239 ? -49.052 41.873 19.874 1.00 29.39 239 GLN A CA 1
ATOM 1878 C C . GLN A 1 239 ? -50.245 41.837 20.834 1.00 29.39 239 GLN A C 1
ATOM 1880 O O . GLN A 1 239 ? -50.669 40.769 21.272 1.00 29.39 239 GLN A O 1
ATOM 1885 N N . LYS A 1 240 ? -50.691 43.026 21.245 1.00 32.16 240 LYS A N 1
ATOM 1886 C CA . LYS A 1 240 ? -51.981 43.227 21.903 1.00 32.16 240 LYS A CA 1
ATOM 1887 C C . LYS A 1 240 ? -53.057 43.190 20.818 1.00 32.16 240 LYS A C 1
ATOM 1889 O O . LYS A 1 240 ? -52.946 43.959 19.864 1.00 32.16 240 LYS A O 1
ATOM 1894 N N . GLU A 1 241 ? -54.060 42.341 21.000 1.00 33.47 241 GLU A N 1
ATOM 1895 C CA . GLU A 1 241 ? -55.441 42.672 20.628 1.00 33.47 241 GLU A CA 1
ATOM 1896 C C . GLU A 1 241 ? -56.117 43.331 21.835 1.00 33.47 241 GLU A C 1
ATOM 1898 O O . GLU A 1 241 ? -55.794 42.929 22.982 1.00 33.47 241 GLU A O 1
#

Organism: NCBI:txid408172

Nearest PDB structures (foldseek):
  3p0l-assembly1_A  TM=2.640E-01  e=1.636E-01  Homo sapiens
  9dta-assembly1_A  TM=1.519E-01  e=3.960E+00  Homo sapiens

Radius of gyration: 26.63 Å; Cα contacts (8 Å, |Δi|>4): 469; chains: 1; bounding box: 85×67×57 Å

InterPro domains:
  IPR017504 Conserved hypothetical protein CHP03067, planctomycetes [TIGR03067] (4-128)

Foldseek 3Di:
DDDVLVLPAAKWFFPFKDAQQDTDQVVLVWDQDPPPRDIQTWMWHRDNFWTWIQGSVRDTPLDQPPQPRTARGKDWDPPDVQTWMWGWTDQRDDPRDIAIWTWGWDDDRQKIKIKTFGGPPDYDPDQGHHRTIMITIIGGPPPPVDDPPDDADPQPDWWFWFWAQDFQKTFIDIPNHTPDIDGNHPPRDHFGWGWRDDCNDPDDDDPPDDRDTPGDPPDPFFDDDPNDTDGDDPPPDDDDD

Solvent-accessible surface area (backbone atoms only — not comparable to full-atom values): 14168 Å² total; per-residue (Å²): 130,84,52,71,74,63,68,59,46,45,46,22,36,47,78,43,36,28,49,50,60,33,86,42,44,60,79,45,38,40,45,67,41,89,87,78,66,51,72,29,61,18,28,42,38,30,54,96,63,34,36,43,28,29,24,23,82,67,46,69,72,74,58,91,90,62,60,85,61,32,23,59,33,74,50,78,39,85,86,45,86,75,27,32,34,39,37,32,26,57,40,82,56,96,86,49,68,73,42,57,28,34,22,30,46,49,80,57,94,56,36,40,37,41,22,32,21,57,68,90,72,52,65,54,92,62,90,59,41,66,78,57,20,32,30,37,36,29,37,56,52,76,80,69,82,66,57,101,82,61,59,68,48,62,94,92,52,81,36,50,39,34,39,42,30,59,45,35,29,42,37,33,25,36,66,84,42,77,78,46,75,47,68,81,45,81,81,54,64,73,48,57,49,39,45,45,53,81,77,64,76,97,57,77,80,61,101,82,69,79,70,64,65,67,66,44,99,83,57,85,63,81,64,85,57,92,91,47,88,58,88,60,81,78,82,76,77,80,79,80,130

Secondary structure (DSSP, 8-state):
---HHHHH-EEEEEEEEEETTEE-TTTTT-EE-TTT--EE--EEEE-SS-EEEEPTTS-BS--TT-TTS-EEEEEEESSSSS-EEEEEEPPSSTTPPPEEEEEEEEEETTEEEEEEE-TTS---SSS---SSEEEEEEEE-----S-TT--SPPTTSPPPEEEEEETTEEEEEETTEEEEEE-S-SS-----B-------TTSPPPTT------B-TT--S---BTTB-------------

pLDDT: mean 71.89, std 22.22, range [26.81, 97.5]

Sequence (241 aa):
MAGDREAMIGTWKIAEFQDDGRDRMSRLGFRKDKKTGKESFPKLIISKDEIQVLRGDGKRESKQGLSNCAWKRCTLNETASPKTIDLVGFSGKEGDKEKTYLALYKLDGDKLVICYRETGKGRPTKFESDGHMNLMICERITTDSRGNKDVASPKGEWTRVEAICRGRTVTIKINGVIVNQAVDVFPGHHHDVIFHQNTIGHEKPTDKLHAGILVSPHATGFQSTENQFRHVKTDVARQKE

Mean predicted aligned error: 15.85 Å